Protein AF-A0A2G8K453-F1 (afdb_monomer_lite)

Foldseek 3Di:
DDWDWDDDPFKIKTADAAAFHDKWKFPFWDFQAAQFWKKKKKWKKFWADDDDDDDQWKKKKKFKLWDDDDPPDPCVPPSPDDTFGWIWMATLQQKTWTAGDPVLQDPPIDIDGDHRDRMKIKMWMGNHDFAKIKMKIFHWADPPDPDTDPRGGDMDMDTGGCVRRPPRDSIIMIMMTMGHDRIMMMIGPIAIDIDTNDPPPDPPGDDGDIDDPDPDPPDDDDDDD

Sequence (225 aa):
MNNFVFLSTESAGISGGGDRSGYIQSKEEFTAERGVTNVNVHGTVQFVDRYDEASNDARFDVYLRSDEINPDDSDIYAEWYSINGVRLQVGRDGEVFLGGDRDAGGIHILNCKLPSAECYSFEIVDKGENGPIESTVTVVSCSDALEPDENDGRNCSLSLTTDELLNLSDQSFVIVSKVDGSGDVIIENLAVFNSEAEDPGRGHGIMYTISVLLLSILGSIFGTQ

Secondary structure (DSSP, 8-state):
---EEEE-SSEEEEE--SS---EEE-SS-EE--TTTEEEEEEEEEEEE-SSS---TT-EEEEEEEEPP--TT-GGGGSTT----SEEEEEETTSEEEEEE-GGGS---EEEEEPPP-SEEEEEEEE--TTS-EEEEEEE---TT-SS--TTTT-EEEEEE-GGG-TT--SEEEEEEEEESSS-EEEEEEEEEEEEESS-TT---PPPPPP----------S----

Organism: Stichopus japonicus (NCBI:txid307972)

pLDDT: mean 75.24, std 19.88, range [26.84, 98.44]

InterPro domains:
  IPR057489 Menorin, C-terminal domain [PF25161] (84-190)

Radius of gyration: 18.04 Å; chains: 1; bounding box: 53×37×63 Å

Structure (mmCIF, N/CA/C/O backbone):
data_AF-A0A2G8K453-F1
#
_entry.id   AF-A0A2G8K453-F1
#
loop_
_atom_site.group_PDB
_atom_site.id
_atom_site.type_symbol
_atom_site.label_atom_id
_atom_site.label_alt_id
_atom_site.label_comp_id
_atom_site.label_asym_id
_atom_site.label_entity_id
_atom_site.label_seq_id
_atom_site.pdbx_PDB_ins_code
_atom_site.Cartn_x
_atom_site.Cartn_y
_atom_site.Cartn_z
_atom_site.occupancy
_atom_site.B_iso_or_equiv
_atom_site.auth_seq_id
_atom_site.auth_comp_id
_atom_site.auth_asym_id
_atom_site.auth_atom_id
_atom_site.pdbx_PDB_model_num
ATOM 1 N N . MET A 1 1 ? -9.243 1.322 -20.774 1.00 55.47 1 MET A N 1
ATOM 2 C CA . MET A 1 1 ? -8.642 -0.014 -20.557 1.00 55.47 1 MET A CA 1
ATOM 3 C C . MET A 1 1 ? -9.521 -0.753 -19.563 1.00 55.47 1 MET A C 1
ATOM 5 O O . MET A 1 1 ? -10.232 -0.088 -18.825 1.00 55.47 1 MET A O 1
ATOM 9 N N . ASN A 1 2 ? -9.550 -2.084 -19.584 1.00 61.53 2 ASN A N 1
ATOM 10 C CA . ASN A 1 2 ? -10.354 -2.839 -18.620 1.00 61.53 2 ASN A CA 1
ATOM 11 C C . ASN A 1 2 ? -9.538 -3.047 -17.337 1.00 61.53 2 ASN A C 1
ATOM 13 O O . ASN A 1 2 ? -8.372 -3.430 -17.426 1.00 61.53 2 ASN A O 1
ATOM 17 N N . ASN A 1 3 ? -10.156 -2.808 -16.181 1.00 71.12 3 ASN A N 1
ATOM 18 C CA . ASN A 1 3 ? -9.553 -3.016 -14.866 1.00 71.12 3 ASN A CA 1
ATOM 19 C C . ASN A 1 3 ? -9.907 -4.416 -14.357 1.00 71.12 3 ASN A C 1
ATOM 21 O O . ASN A 1 3 ? -11.067 -4.826 -14.432 1.00 71.12 3 ASN A O 1
ATOM 25 N N . PHE A 1 4 ? -8.924 -5.144 -13.836 1.00 75.56 4 PHE A N 1
ATOM 26 C CA . PHE A 1 4 ? -9.104 -6.510 -13.355 1.00 75.56 4 PHE A CA 1
ATOM 27 C C . PHE A 1 4 ? -8.342 -6.739 -12.056 1.00 75.56 4 PHE A C 1
ATOM 29 O O . PHE A 1 4 ? -7.217 -6.270 -11.897 1.00 75.56 4 PHE A O 1
ATOM 36 N N . VAL A 1 5 ? -8.945 -7.524 -11.167 1.00 80.88 5 VAL A N 1
ATOM 37 C CA . VAL A 1 5 ? -8.269 -8.121 -10.016 1.00 80.88 5 VAL A CA 1
ATOM 38 C C . VAL A 1 5 ? -8.241 -9.628 -10.233 1.00 80.88 5 VAL A C 1
ATOM 40 O O . VAL A 1 5 ? -9.275 -10.246 -10.493 1.00 80.88 5 VAL A O 1
ATOM 43 N N . PHE A 1 6 ? -7.056 -10.215 -10.147 1.00 81.44 6 PHE A N 1
ATOM 44 C CA . PHE A 1 6 ? -6.824 -11.650 -10.220 1.00 81.44 6 PHE A CA 1
ATOM 45 C C . PHE A 1 6 ? -6.377 -12.123 -8.849 1.00 81.44 6 PHE A C 1
ATOM 47 O O . PHE A 1 6 ? -5.513 -11.501 -8.243 1.00 81.44 6 PHE A O 1
ATOM 54 N N . LEU A 1 7 ? -6.925 -13.232 -8.372 1.00 81.50 7 LEU A N 1
ATOM 55 C CA . LEU A 1 7 ? -6.466 -13.850 -7.136 1.00 81.50 7 LEU A CA 1
ATOM 56 C C . LEU A 1 7 ? -5.879 -15.219 -7.417 1.00 81.50 7 LEU A C 1
ATOM 58 O O . LEU A 1 7 ? -6.445 -16.006 -8.180 1.00 81.50 7 LEU A O 1
ATOM 62 N N . SER A 1 8 ? -4.781 -15.508 -6.741 1.00 76.62 8 SER A N 1
ATOM 63 C CA . SER A 1 8 ? -4.205 -16.833 -6.614 1.00 76.62 8 SER A CA 1
ATOM 64 C C . SER A 1 8 ? -4.221 -17.258 -5.141 1.00 76.62 8 SER A C 1
ATOM 66 O O . SER A 1 8 ? -4.721 -16.547 -4.269 1.00 76.62 8 SER A O 1
ATOM 68 N N . THR A 1 9 ? -3.705 -18.450 -4.855 1.00 74.06 9 THR A N 1
ATOM 69 C CA . THR A 1 9 ? -3.532 -18.928 -3.477 1.00 74.06 9 THR A CA 1
ATOM 70 C C . THR A 1 9 ? -2.465 -18.159 -2.701 1.00 74.06 9 THR A C 1
ATOM 72 O O . THR A 1 9 ? -2.498 -18.176 -1.476 1.00 74.06 9 THR A O 1
ATOM 75 N N . GLU A 1 10 ? -1.522 -17.521 -3.395 1.00 75.62 10 GLU A N 1
ATOM 76 C CA . GLU A 1 10 ? -0.306 -16.943 -2.799 1.00 75.62 10 GLU A CA 1
ATOM 77 C C . GLU A 1 10 ? -0.133 -15.452 -3.133 1.00 75.62 10 GLU A C 1
ATOM 79 O O . GLU A 1 10 ? 0.676 -14.758 -2.518 1.00 75.62 10 GLU A O 1
ATOM 84 N N . SER A 1 11 ? -0.913 -14.940 -4.086 1.00 85.06 11 SER A N 1
ATOM 85 C CA . SER A 1 11 ? -0.779 -13.585 -4.607 1.00 85.06 11 SER A CA 1
ATOM 86 C C . SER A 1 11 ? -2.090 -13.028 -5.153 1.00 85.06 11 SER A C 1
ATOM 88 O O . SER A 1 11 ? -3.035 -13.759 -5.459 1.00 85.06 11 SER A O 1
ATOM 90 N N . ALA A 1 12 ? -2.135 -11.713 -5.319 1.00 87.56 12 ALA A N 1
ATOM 91 C CA . ALA A 1 12 ? -3.188 -11.019 -6.033 1.00 87.56 12 ALA A CA 1
ATOM 92 C C . ALA A 1 12 ? -2.582 -10.092 -7.089 1.00 87.56 12 ALA A C 1
ATOM 94 O O . ALA A 1 12 ? -1.649 -9.356 -6.804 1.00 87.56 12 ALA A O 1
ATOM 95 N N . GLY A 1 13 ? -3.106 -10.119 -8.309 1.00 88.56 13 GLY A N 1
ATOM 96 C CA . GLY A 1 13 ? -2.730 -9.198 -9.376 1.00 88.56 13 GLY A CA 1
ATOM 97 C C . GLY A 1 13 ? -3.787 -8.115 -9.542 1.00 88.56 13 GLY A C 1
ATOM 98 O O . GLY A 1 13 ? -4.966 -8.433 -9.682 1.00 88.56 13 GLY A O 1
ATOM 99 N N . ILE A 1 14 ? -3.384 -6.852 -9.581 1.00 87.81 14 ILE A N 1
ATOM 100 C CA . ILE A 1 14 ? -4.248 -5.717 -9.893 1.00 87.81 14 ILE A CA 1
ATOM 101 C C . ILE A 1 14 ? -3.761 -5.102 -11.203 1.00 87.81 14 ILE A C 1
ATOM 103 O O . ILE A 1 14 ? -2.621 -4.662 -11.325 1.00 87.81 14 ILE A O 1
ATOM 107 N N . SER A 1 15 ? -4.646 -5.086 -12.194 1.00 81.75 15 SER A N 1
ATOM 108 C CA . SER A 1 15 ? -4.380 -4.589 -13.540 1.00 81.75 15 SER A CA 1
ATOM 109 C C . SER A 1 15 ? -5.379 -3.503 -13.914 1.00 81.75 15 SER A C 1
ATOM 111 O O . SER A 1 15 ? -6.556 -3.564 -13.547 1.00 81.75 15 SER A O 1
ATOM 113 N N . GLY A 1 16 ? -4.914 -2.516 -14.668 1.00 71.31 16 GLY A N 1
ATOM 114 C CA . GLY A 1 16 ? -5.699 -1.360 -15.077 1.00 71.31 16 GLY A CA 1
ATOM 115 C C . GLY A 1 16 ? -4.791 -0.219 -15.510 1.00 71.31 16 GLY A C 1
ATOM 116 O O . GLY A 1 16 ? -3.592 -0.250 -15.250 1.00 71.31 16 GLY A O 1
ATOM 117 N N . GLY A 1 17 ? -5.346 0.784 -16.182 1.00 60.34 17 GLY A N 1
ATOM 118 C CA . GLY A 1 17 ? -4.608 1.983 -16.585 1.00 60.34 17 GLY A CA 1
ATOM 119 C C . GLY A 1 17 ? -5.471 3.225 -16.397 1.00 60.34 17 GLY A C 1
ATOM 120 O O . GLY A 1 17 ? -6.640 3.199 -16.785 1.00 60.34 17 GLY A O 1
ATOM 121 N N . GLY A 1 18 ? -4.898 4.284 -15.817 1.00 63.31 18 GLY A N 1
ATOM 122 C CA . GLY A 1 18 ? -5.591 5.538 -15.487 1.00 63.31 18 GLY A CA 1
ATOM 123 C C . GLY A 1 18 ? -5.870 5.726 -13.990 1.00 63.31 18 GLY A C 1
ATOM 124 O O . GLY A 1 18 ? -5.308 5.011 -13.160 1.00 63.31 18 GLY A O 1
ATOM 125 N N . ASP A 1 19 ? -6.758 6.680 -13.683 1.00 57.38 19 ASP A N 1
ATOM 126 C CA . ASP A 1 19 ? -6.969 7.283 -12.353 1.00 57.38 19 ASP A CA 1
ATOM 127 C C . ASP A 1 19 ? -7.353 6.295 -11.233 1.00 57.38 19 ASP A C 1
ATOM 129 O O . ASP A 1 19 ? -7.203 6.624 -10.059 1.00 57.38 19 ASP A O 1
ATOM 133 N N . ARG A 1 20 ? -7.806 5.069 -11.556 1.00 59.66 20 ARG A N 1
ATOM 134 C CA . ARG A 1 20 ? -7.994 3.973 -10.584 1.00 59.66 20 ARG A CA 1
ATOM 135 C C . ARG A 1 20 ? -8.032 2.597 -11.239 1.00 59.66 20 ARG A C 1
ATOM 137 O O . ARG A 1 20 ? -8.737 2.379 -12.225 1.00 59.66 20 ARG A O 1
ATOM 144 N N . SER A 1 21 ? -7.303 1.651 -10.651 1.00 64.69 21 SER A N 1
ATOM 145 C CA . SER A 1 21 ? -7.421 0.218 -10.953 1.00 64.69 21 SER A CA 1
ATOM 146 C C . SER A 1 21 ? -8.270 -0.481 -9.883 1.00 64.69 21 SER A C 1
ATOM 148 O O . SER A 1 21 ? -8.788 0.170 -8.979 1.00 64.69 21 SER A O 1
ATOM 150 N N . GLY A 1 22 ? -8.508 -1.789 -10.021 1.00 75.31 22 GLY A N 1
ATOM 151 C CA . GLY A 1 22 ? -9.297 -2.537 -9.034 1.00 75.31 22 GLY A CA 1
ATOM 152 C C . GLY A 1 22 ? -8.710 -2.464 -7.616 1.00 75.31 22 GLY A C 1
ATOM 153 O O . GLY A 1 22 ? -7.538 -2.146 -7.441 1.00 75.31 22 GLY A O 1
ATOM 154 N N . TYR A 1 23 ? -9.522 -2.781 -6.611 1.00 84.44 23 TYR A N 1
ATOM 155 C CA . TYR A 1 23 ? -9.116 -2.786 -5.205 1.00 84.44 23 TYR A CA 1
ATOM 156 C C . TYR A 1 23 ? -9.382 -4.148 -4.561 1.00 84.44 23 TYR A C 1
ATOM 158 O O . TYR A 1 23 ? -10.184 -4.946 -5.053 1.00 84.44 23 TYR A O 1
ATOM 166 N N . ILE A 1 24 ? -8.711 -4.400 -3.441 1.00 87.31 24 ILE A N 1
ATOM 167 C CA . ILE A 1 24 ? -8.980 -5.525 -2.549 1.00 87.31 24 ILE A CA 1
ATOM 168 C C . ILE A 1 24 ? -9.229 -4.938 -1.167 1.00 87.31 24 ILE A C 1
ATOM 170 O O . ILE A 1 24 ? -8.397 -4.196 -0.655 1.00 87.31 24 ILE A O 1
ATOM 174 N N . GLN A 1 25 ? -10.369 -5.277 -0.576 1.00 88.31 25 GLN A N 1
ATOM 175 C CA . GLN A 1 25 ? -10.752 -4.849 0.764 1.00 88.31 25 GLN A CA 1
ATOM 176 C C . GLN A 1 25 ? -10.750 -6.049 1.712 1.00 88.31 25 GLN A C 1
ATOM 178 O O . GLN A 1 25 ? -11.093 -7.170 1.317 1.00 88.31 25 GLN A O 1
ATOM 183 N N . SER A 1 26 ? -10.399 -5.818 2.974 1.00 85.19 26 SER A N 1
ATOM 184 C CA . SER A 1 26 ? -10.619 -6.798 4.026 1.00 85.19 26 SER A CA 1
ATOM 185 C C . SER A 1 26 ? -12.098 -7.157 4.160 1.00 85.19 26 SER A C 1
ATOM 187 O O . SER A 1 26 ? -12.996 -6.335 4.002 1.00 85.19 26 SER A O 1
ATOM 189 N N . LYS A 1 27 ? -12.372 -8.425 4.467 1.00 79.75 27 LYS A N 1
ATOM 190 C CA . LYS A 1 27 ? -13.744 -8.876 4.727 1.00 79.75 27 LYS A CA 1
ATOM 191 C C . LYS A 1 27 ? -14.269 -8.396 6.080 1.00 79.75 27 LYS A C 1
ATOM 193 O O . LYS A 1 27 ? -15.473 -8.254 6.254 1.00 79.75 27 LYS A O 1
ATOM 198 N N . GLU A 1 28 ? -13.365 -8.238 7.036 1.00 79.06 28 GLU A N 1
ATOM 199 C CA . GLU A 1 28 ? -13.679 -7.861 8.405 1.00 79.06 28 GLU A CA 1
ATOM 200 C C . GLU A 1 28 ? -13.135 -6.463 8.684 1.00 79.06 28 GLU A C 1
ATOM 202 O O . GLU A 1 28 ? -12.132 -6.037 8.096 1.00 79.06 28 GLU A O 1
ATOM 207 N N . GLU A 1 29 ? -13.833 -5.771 9.577 1.00 81.19 29 GLU A N 1
ATOM 208 C CA . GLU A 1 29 ? -13.384 -4.521 10.167 1.00 81.19 29 GLU A CA 1
ATOM 209 C C . GLU A 1 29 ? -12.285 -4.805 11.190 1.00 81.19 29 GLU A C 1
ATOM 211 O O . GLU A 1 29 ? -12.363 -5.749 11.981 1.00 81.19 29 GLU A O 1
ATOM 216 N N . PHE A 1 30 ? -11.283 -3.940 11.206 1.00 79.12 30 PHE A N 1
ATOM 217 C CA . PHE A 1 30 ? -10.237 -3.920 12.208 1.00 79.12 30 PHE A CA 1
ATOM 218 C C . PHE A 1 30 ? -10.445 -2.733 13.135 1.00 79.12 30 PHE A C 1
ATOM 220 O O . PHE A 1 30 ? -10.721 -1.616 12.692 1.00 79.12 30 PHE A O 1
ATOM 227 N N . THR A 1 31 ? -10.288 -2.985 14.431 1.00 73.12 31 THR A N 1
ATOM 228 C CA . THR A 1 31 ? -10.333 -1.951 15.463 1.00 73.12 31 THR A CA 1
ATOM 229 C C . THR A 1 31 ? -8.969 -1.842 16.114 1.00 73.12 31 THR A C 1
ATOM 231 O O . THR A 1 31 ? -8.479 -2.800 16.715 1.00 73.12 31 THR A O 1
ATOM 234 N N . ALA A 1 32 ? -8.358 -0.669 15.984 1.00 65.62 32 ALA A N 1
ATOM 235 C CA . ALA A 1 32 ? -7.078 -0.372 16.601 1.00 65.62 32 ALA A CA 1
ATOM 236 C C . ALA A 1 32 ? -7.328 0.197 18.013 1.00 65.62 32 ALA A C 1
ATOM 238 O O . ALA A 1 32 ? -7.469 1.406 18.212 1.00 65.62 32 ALA A O 1
ATOM 239 N N . GLU A 1 33 ? -7.447 -0.688 19.008 1.00 66.69 33 GLU A N 1
ATOM 240 C CA . GLU A 1 33 ? -7.721 -0.287 20.391 1.00 66.69 33 GLU A CA 1
ATOM 241 C C . GLU A 1 33 ? -6.455 0.212 21.092 1.00 66.69 33 GLU A C 1
ATOM 243 O O . GLU A 1 33 ? -5.386 -0.403 21.038 1.00 66.69 33 GLU A O 1
ATOM 248 N N . ARG A 1 34 ? -6.592 1.323 21.821 1.00 62.34 34 ARG A N 1
ATOM 249 C CA . ARG A 1 34 ? -5.497 2.000 22.521 1.00 62.34 34 ARG A CA 1
ATOM 250 C C . ARG A 1 34 ? -4.644 1.041 23.365 1.00 62.34 34 ARG A C 1
ATOM 252 O O . ARG A 1 34 ? -5.023 0.676 24.475 1.00 62.34 34 ARG A O 1
ATOM 259 N N . GLY A 1 35 ? -3.435 0.741 22.884 1.00 53.88 35 GLY A N 1
ATOM 260 C CA . GLY A 1 35 ? -2.405 0.017 23.637 1.00 53.88 35 GLY A CA 1
ATOM 261 C C . GLY A 1 35 ? -2.722 -1.451 23.941 1.00 53.88 35 GLY A C 1
ATOM 262 O O . GLY A 1 35 ? -2.038 -2.036 24.777 1.00 53.88 35 GLY A O 1
ATOM 263 N N . VAL A 1 36 ? -3.743 -2.026 23.297 1.00 60.56 36 VAL A N 1
ATOM 264 C CA . VAL A 1 36 ? -4.134 -3.435 23.464 1.00 60.56 36 VAL A CA 1
ATOM 265 C C . VAL A 1 36 ? -3.912 -4.198 22.165 1.00 60.56 36 VAL A C 1
ATOM 267 O O . VAL A 1 36 ? -3.314 -5.272 22.194 1.00 60.56 36 VAL A O 1
ATOM 270 N N . THR A 1 37 ? -4.307 -3.616 21.033 1.00 68.69 37 THR A N 1
ATOM 271 C CA . THR A 1 37 ? -4.253 -4.267 19.723 1.00 68.69 37 THR A CA 1
ATOM 272 C C . THR A 1 37 ? -3.739 -3.305 18.664 1.00 68.69 37 THR A C 1
ATOM 274 O O . THR A 1 37 ? -4.316 -2.243 18.442 1.00 68.69 37 THR A O 1
ATOM 277 N N . ASN A 1 38 ? -2.667 -3.708 17.985 1.00 80.31 38 ASN A N 1
ATOM 278 C CA . ASN A 1 38 ? -2.150 -3.010 16.816 1.00 80.31 38 ASN A CA 1
ATOM 279 C C . ASN A 1 38 ? -2.659 -3.699 15.556 1.00 80.31 38 ASN A C 1
ATOM 281 O O . ASN A 1 38 ? -2.640 -4.930 15.491 1.00 80.31 38 ASN A O 1
ATOM 285 N N . VAL A 1 39 ? -3.025 -2.929 14.536 1.00 86.56 39 VAL A N 1
ATOM 286 C CA . VAL A 1 39 ? -3.290 -3.479 13.201 1.00 86.56 39 VAL A CA 1
ATOM 287 C C . VAL A 1 39 ? -1.981 -3.457 12.428 1.00 86.56 39 VAL A C 1
ATOM 289 O O . VAL A 1 39 ? -1.412 -2.391 12.207 1.00 86.56 39 VAL A O 1
ATOM 292 N N . ASN A 1 40 ? -1.494 -4.625 12.023 1.00 89.06 40 ASN A N 1
ATOM 293 C CA . ASN A 1 40 ? -0.289 -4.745 11.207 1.00 89.06 40 ASN A CA 1
ATOM 294 C C . ASN A 1 40 ? -0.695 -5.233 9.831 1.00 89.06 40 ASN A C 1
ATOM 296 O O . ASN A 1 40 ? -1.397 -6.240 9.719 1.00 89.06 40 ASN A O 1
ATOM 300 N N . VAL A 1 41 ? -0.233 -4.535 8.803 1.00 91.50 41 VAL A N 1
ATOM 301 C CA . VAL A 1 41 ? -0.416 -4.919 7.410 1.00 91.50 41 VAL A CA 1
ATOM 302 C C . VAL A 1 41 ? 0.948 -5.017 6.773 1.00 91.50 41 VAL A C 1
ATOM 304 O O . VAL A 1 41 ? 1.728 -4.071 6.823 1.00 91.50 41 VAL A O 1
ATOM 307 N N . HIS A 1 42 ? 1.237 -6.151 6.160 1.00 93.44 42 HIS A N 1
ATOM 308 C CA . HIS A 1 42 ? 2.491 -6.345 5.455 1.00 93.44 42 HIS A CA 1
ATOM 309 C C . HIS A 1 42 ? 2.290 -7.133 4.173 1.00 93.44 42 HIS A C 1
ATOM 311 O O . HIS A 1 42 ? 1.285 -7.822 4.002 1.00 93.44 42 HIS A O 1
ATOM 317 N N . GLY A 1 43 ? 3.250 -7.019 3.271 1.00 93.56 43 GLY A N 1
ATOM 318 C CA . GLY A 1 43 ? 3.248 -7.742 2.014 1.00 93.56 43 GLY A CA 1
ATOM 319 C C . GLY A 1 43 ? 4.439 -7.352 1.162 1.00 93.56 43 GLY A C 1
ATOM 320 O O . GLY A 1 43 ? 5.290 -6.555 1.556 1.00 93.56 43 GLY A O 1
ATOM 321 N N . THR A 1 44 ? 4.507 -7.932 -0.026 1.00 95.94 44 THR A N 1
ATOM 322 C CA . THR A 1 44 ? 5.454 -7.533 -1.065 1.00 95.94 44 THR A CA 1
ATOM 323 C C . THR A 1 44 ? 4.670 -7.091 -2.283 1.00 95.94 44 THR A C 1
ATOM 325 O O . THR A 1 44 ? 3.720 -7.754 -2.689 1.00 95.94 44 THR A O 1
ATOM 328 N N . VAL A 1 45 ? 5.041 -5.944 -2.833 1.00 95.94 45 VAL A N 1
ATOM 329 C CA . VAL A 1 45 ? 4.489 -5.419 -4.072 1.00 95.94 45 VAL A CA 1
ATOM 330 C C . VAL A 1 45 ? 5.531 -5.558 -5.174 1.00 95.94 45 VAL A C 1
ATOM 332 O O . VAL A 1 45 ? 6.679 -5.162 -4.986 1.00 95.94 45 VAL A O 1
ATOM 335 N N . GLN A 1 46 ? 5.120 -6.110 -6.310 1.00 94.25 46 GLN A N 1
ATOM 336 C CA . GLN A 1 46 ? 5.893 -6.211 -7.541 1.00 94.25 46 GLN A CA 1
ATOM 337 C C . GLN A 1 46 ? 5.208 -5.392 -8.637 1.00 94.25 46 GLN A C 1
ATOM 339 O O . GLN A 1 46 ? 4.027 -5.592 -8.929 1.00 94.25 46 GLN A O 1
ATOM 344 N N . PHE A 1 47 ? 5.952 -4.491 -9.267 1.00 92.06 47 PHE A N 1
ATOM 345 C CA . PHE A 1 47 ? 5.513 -3.729 -10.430 1.00 92.06 47 PHE A CA 1
ATOM 346 C C . PHE A 1 47 ? 5.897 -4.476 -11.705 1.00 92.06 47 PHE A C 1
ATOM 348 O O . PHE A 1 47 ? 7.077 -4.681 -11.979 1.00 92.06 47 PHE A O 1
ATOM 355 N N . VAL A 1 48 ? 4.896 -4.867 -12.491 1.00 88.19 48 VAL A N 1
ATOM 356 C CA . VAL A 1 48 ? 5.070 -5.681 -13.697 1.00 88.19 48 VAL A CA 1
ATOM 357 C C . VAL A 1 48 ? 4.763 -4.858 -14.937 1.00 88.19 48 VAL A C 1
ATOM 359 O O . VAL A 1 48 ? 3.687 -4.270 -15.074 1.00 88.19 48 VAL A O 1
ATOM 362 N N . ASP A 1 49 ? 5.686 -4.879 -15.892 1.00 78.81 49 ASP A N 1
ATOM 363 C CA . ASP A 1 49 ? 5.461 -4.260 -17.189 1.00 78.81 49 ASP A CA 1
ATOM 364 C C . ASP A 1 49 ? 4.568 -5.105 -18.083 1.00 78.81 49 ASP A C 1
ATOM 366 O O . ASP A 1 49 ? 4.864 -6.253 -18.41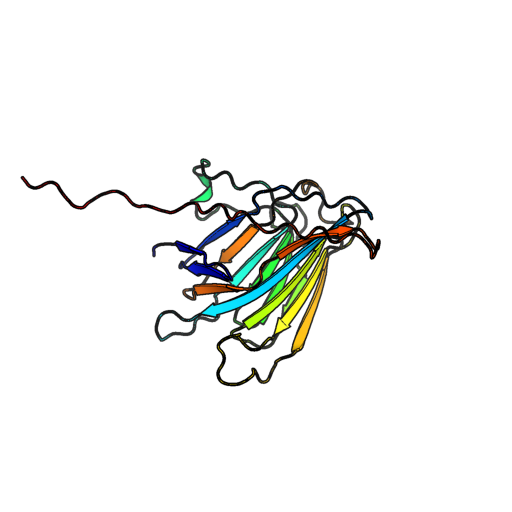9 1.00 78.81 49 ASP A O 1
ATOM 370 N N . ARG A 1 50 ? 3.487 -4.484 -18.557 1.00 60.22 50 ARG A N 1
ATOM 371 C CA . ARG A 1 50 ? 2.755 -4.959 -19.723 1.00 60.22 50 ARG A CA 1
ATOM 372 C C . ARG A 1 50 ? 3.180 -4.131 -20.927 1.00 60.22 50 ARG A C 1
ATOM 374 O O . ARG A 1 50 ? 2.738 -3.000 -21.073 1.00 60.22 50 ARG A O 1
ATOM 381 N N . TYR A 1 51 ? 3.939 -4.765 -21.819 1.00 52.94 51 TYR A N 1
ATOM 382 C CA . TYR A 1 51 ? 4.332 -4.266 -23.143 1.00 52.94 51 TYR A CA 1
ATOM 383 C C . TYR A 1 51 ? 5.389 -3.152 -23.126 1.00 52.94 51 TYR A C 1
ATOM 385 O O . TYR A 1 51 ? 5.030 -1.996 -22.979 1.00 52.94 51 TYR A O 1
ATOM 393 N N . ASP A 1 52 ? 6.654 -3.539 -23.348 1.00 50.09 52 ASP A N 1
ATOM 394 C CA . ASP A 1 52 ? 7.851 -2.808 -23.835 1.00 50.09 52 ASP A CA 1
ATOM 395 C C . ASP A 1 52 ? 8.178 -1.369 -23.360 1.00 50.09 52 ASP A C 1
ATOM 397 O O . ASP A 1 52 ? 9.289 -0.901 -23.610 1.00 50.09 52 ASP A O 1
ATOM 401 N N . GLU A 1 53 ? 7.309 -0.669 -22.636 1.00 53.22 53 GLU A N 1
ATOM 402 C CA . GLU A 1 53 ? 7.566 0.644 -22.051 1.00 53.22 53 GLU A CA 1
ATOM 403 C C . GLU A 1 53 ? 7.353 0.572 -20.541 1.00 53.22 53 GLU A C 1
ATOM 405 O O . GLU A 1 53 ? 6.233 0.650 -20.034 1.00 53.22 53 GLU A O 1
ATOM 410 N N . ALA A 1 54 ? 8.468 0.420 -19.824 1.00 61.12 54 ALA A N 1
ATOM 411 C CA . ALA A 1 54 ? 8.505 0.528 -18.379 1.00 61.12 54 ALA A CA 1
ATOM 412 C C . ALA A 1 54 ? 8.032 1.918 -17.953 1.00 61.12 54 ALA A C 1
ATOM 414 O O . ALA A 1 54 ? 8.745 2.910 -18.129 1.00 61.12 54 ALA A O 1
ATOM 415 N N . SER A 1 55 ? 6.819 1.994 -17.409 1.00 70.38 55 SER A N 1
ATOM 416 C CA . SER A 1 55 ? 6.298 3.243 -16.875 1.00 70.38 55 SER A CA 1
ATOM 417 C C . SER A 1 55 ? 6.614 3.349 -15.386 1.00 70.38 55 SER A C 1
ATOM 419 O O . SER A 1 55 ? 6.322 2.444 -14.600 1.00 70.38 55 SER A O 1
ATOM 421 N N . ASN A 1 56 ? 7.239 4.463 -15.006 1.00 79.12 56 ASN A N 1
ATOM 422 C CA . ASN A 1 56 ? 7.663 4.762 -13.633 1.00 79.12 56 ASN A CA 1
ATOM 423 C C . ASN A 1 56 ? 6.576 5.464 -12.805 1.00 79.12 56 ASN A C 1
ATOM 425 O O . ASN A 1 56 ? 6.816 5.857 -11.664 1.00 79.12 56 ASN A O 1
ATOM 429 N N . ASP A 1 57 ? 5.396 5.649 -13.384 1.00 84.75 57 ASP A N 1
ATOM 430 C CA . ASP A 1 57 ? 4.244 6.307 -12.774 1.00 84.75 57 ASP A CA 1
ATOM 431 C C . ASP A 1 57 ? 3.306 5.333 -12.052 1.00 84.75 57 ASP A C 1
ATOM 433 O O . ASP A 1 57 ? 2.440 5.788 -11.319 1.00 84.75 57 ASP A O 1
ATOM 437 N N . ALA A 1 58 ? 3.486 4.015 -12.195 1.00 87.25 58 ALA A N 1
ATOM 438 C CA . ALA A 1 58 ? 2.695 3.044 -11.449 1.00 87.25 58 ALA A CA 1
ATOM 439 C C . ALA A 1 58 ? 2.908 3.219 -9.935 1.00 87.25 58 ALA A C 1
ATOM 441 O O . ALA A 1 58 ? 4.046 3.340 -9.451 1.00 87.25 58 ALA A O 1
ATOM 442 N N . ARG A 1 59 ? 1.796 3.235 -9.199 1.00 90.31 59 ARG A N 1
ATOM 443 C CA . ARG A 1 59 ? 1.732 3.404 -7.748 1.00 90.31 59 ARG A CA 1
ATOM 444 C C . ARG A 1 59 ? 0.868 2.301 -7.125 1.00 90.31 59 ARG A C 1
ATOM 446 O O . ARG A 1 59 ? -0.103 1.820 -7.712 1.00 90.31 59 ARG A O 1
ATOM 453 N N . PHE A 1 60 ? 1.239 1.898 -5.920 1.00 93.00 60 PHE A N 1
ATOM 454 C CA . PHE A 1 60 ? 0.521 0.944 -5.088 1.00 93.00 60 PHE A CA 1
ATOM 455 C C . PHE A 1 60 ? 0.149 1.612 -3.770 1.00 93.00 60 PHE A C 1
ATOM 457 O O . PHE A 1 60 ? 1.024 2.150 -3.093 1.00 93.00 60 PHE A O 1
ATOM 464 N N . ASP A 1 61 ? -1.128 1.546 -3.411 1.00 92.69 61 ASP A N 1
ATOM 465 C CA . ASP A 1 61 ? -1.669 2.187 -2.220 1.00 92.69 61 ASP A CA 1
ATOM 466 C C . ASP A 1 61 ? -2.191 1.135 -1.232 1.00 92.69 61 ASP A C 1
ATOM 468 O O . ASP A 1 61 ? -2.914 0.210 -1.607 1.00 92.69 61 ASP A O 1
ATOM 472 N N . VAL A 1 62 ? -1.866 1.323 0.046 1.00 93.19 62 VAL A N 1
ATOM 473 C CA . VAL A 1 62 ? -2.452 0.629 1.198 1.00 93.19 62 VAL A CA 1
ATOM 474 C C . VAL A 1 62 ? -3.156 1.668 2.060 1.00 93.19 62 VAL A C 1
ATOM 476 O O . VAL A 1 62 ? -2.541 2.645 2.487 1.00 93.19 62 VAL A O 1
ATOM 479 N N . TYR A 1 63 ? -4.433 1.447 2.337 1.00 90.31 63 TYR A N 1
ATOM 480 C CA . TYR A 1 63 ? -5.266 2.300 3.170 1.00 90.31 63 TYR A CA 1
ATOM 481 C C . TYR A 1 63 ? -5.571 1.614 4.501 1.00 90.31 63 TYR A C 1
ATOM 483 O O . TYR A 1 63 ? -5.980 0.451 4.539 1.00 90.31 63 TYR A O 1
ATOM 491 N N . LEU A 1 64 ? -5.389 2.367 5.582 1.00 88.31 64 LEU A N 1
ATOM 492 C CA . LEU A 1 64 ? -5.805 2.057 6.948 1.00 88.31 64 LEU A CA 1
ATOM 493 C C . LEU A 1 64 ? -6.819 3.089 7.423 1.00 88.31 64 LEU A C 1
ATOM 495 O O . LEU A 1 64 ? -6.892 4.186 6.865 1.00 88.31 64 LEU A O 1
ATOM 499 N N . ARG A 1 65 ? -7.556 2.777 8.496 1.00 85.31 65 ARG A N 1
ATOM 500 C CA . ARG A 1 65 ? -8.575 3.688 9.044 1.00 85.31 65 ARG A CA 1
ATOM 501 C C . ARG A 1 65 ? -9.569 4.154 7.976 1.00 85.31 65 ARG A C 1
ATOM 503 O O . ARG A 1 65 ? -9.939 5.324 7.933 1.00 85.31 65 ARG A O 1
ATOM 510 N N . SER A 1 66 ? -9.911 3.235 7.073 1.00 84.94 66 SER A N 1
ATOM 511 C CA . SER A 1 66 ? -10.747 3.493 5.913 1.00 84.94 66 SER A CA 1
ATOM 512 C C . SER A 1 66 ? -12.185 3.044 6.130 1.00 84.94 66 SER A C 1
ATOM 514 O O . SER A 1 66 ? -12.433 2.037 6.802 1.00 84.94 66 SER A O 1
ATOM 516 N N . ASP A 1 67 ? -13.107 3.793 5.534 1.00 83.88 67 ASP A N 1
ATOM 517 C CA . ASP A 1 67 ? -14.519 3.435 5.446 1.00 83.88 67 ASP A CA 1
ATOM 518 C C . ASP A 1 67 ? -14.717 2.211 4.532 1.00 83.88 67 ASP A C 1
ATOM 520 O O . ASP A 1 67 ? -13.877 1.891 3.687 1.00 83.88 67 ASP A O 1
ATOM 524 N N . GLU A 1 68 ? -15.851 1.524 4.679 1.00 84.00 68 GLU A N 1
ATOM 525 C CA . GLU A 1 68 ? -16.227 0.448 3.759 1.00 84.00 68 GLU A CA 1
ATOM 526 C C . GLU A 1 68 ? -16.431 1.001 2.342 1.00 84.00 68 GLU A C 1
ATOM 528 O O . GLU A 1 68 ? -17.217 1.931 2.136 1.00 84.00 68 GLU A O 1
ATOM 533 N N . ILE A 1 69 ? -15.804 0.383 1.338 1.00 82.56 69 ILE A N 1
ATOM 534 C CA . ILE A 1 69 ? -16.193 0.600 -0.054 1.00 82.56 69 ILE A CA 1
ATOM 535 C C . ILE A 1 69 ? -17.431 -0.250 -0.331 1.00 82.56 69 ILE A C 1
ATOM 537 O O . ILE A 1 69 ? -17.353 -1.473 -0.471 1.00 82.56 69 ILE A O 1
ATOM 541 N N . ASN A 1 70 ? -18.582 0.407 -0.454 1.00 81.19 70 ASN A N 1
ATOM 542 C CA . ASN A 1 70 ? -19.818 -0.259 -0.840 1.00 81.19 70 ASN A CA 1
ATOM 543 C C . ASN A 1 70 ? -19.834 -0.513 -2.363 1.00 81.19 70 ASN A C 1
ATOM 545 O O . ASN A 1 70 ? -19.879 0.449 -3.128 1.00 81.19 70 ASN A O 1
ATOM 549 N N . PRO A 1 71 ? -19.856 -1.774 -2.835 1.00 72.69 71 PRO A N 1
ATOM 550 C CA . PRO A 1 71 ? -19.853 -2.080 -4.265 1.00 72.69 71 PRO A CA 1
ATOM 551 C C . PRO A 1 71 ? -21.132 -1.644 -5.002 1.00 72.69 71 PRO A C 1
ATOM 553 O O . PRO A 1 71 ? -21.114 -1.550 -6.227 1.00 72.69 71 PRO A O 1
ATOM 556 N N . ASP A 1 72 ? -22.229 -1.398 -4.281 1.00 77.06 72 ASP A N 1
ATOM 557 C CA . ASP A 1 72 ? -23.490 -0.920 -4.859 1.00 77.06 72 ASP A CA 1
ATOM 558 C C . ASP A 1 72 ? -23.535 0.611 -5.001 1.00 77.06 72 ASP A C 1
ATOM 560 O O . ASP A 1 72 ? -24.464 1.148 -5.614 1.00 77.06 72 ASP A O 1
ATOM 564 N N . ASP A 1 73 ? -22.560 1.327 -4.435 1.00 78.00 73 ASP A N 1
ATOM 565 C CA . ASP A 1 73 ? -22.458 2.772 -4.589 1.00 78.00 73 ASP A CA 1
ATOM 566 C C . ASP A 1 73 ? -21.999 3.103 -6.018 1.00 78.00 73 ASP A C 1
ATOM 568 O O . ASP A 1 73 ? -20.943 2.677 -6.480 1.00 78.00 73 ASP A O 1
ATOM 572 N N . SER A 1 74 ? -22.822 3.857 -6.751 1.00 67.88 74 SER A N 1
ATOM 573 C CA . SER A 1 74 ? -22.528 4.240 -8.133 1.00 67.88 74 SER A CA 1
ATOM 574 C C . SER A 1 74 ? -21.287 5.115 -8.255 1.00 67.88 74 SER A C 1
ATOM 576 O O . SER A 1 74 ? -20.669 5.146 -9.324 1.00 67.88 74 SER A O 1
ATOM 578 N N . ASP A 1 75 ? -20.929 5.817 -7.180 1.00 72.00 75 ASP A N 1
ATOM 579 C CA . ASP A 1 75 ? -19.827 6.763 -7.175 1.00 72.00 75 ASP A CA 1
ATOM 580 C C . ASP A 1 75 ? -18.471 6.054 -7.097 1.00 72.00 75 ASP A C 1
ATOM 582 O O . ASP A 1 75 ? -17.482 6.639 -7.521 1.00 72.00 75 ASP A O 1
ATOM 586 N N . ILE A 1 76 ? -18.392 4.770 -6.713 1.00 67.81 76 ILE A N 1
ATOM 587 C CA . ILE A 1 76 ? -17.113 4.022 -6.664 1.00 67.81 76 ILE A CA 1
ATOM 588 C C . ILE A 1 76 ? -16.426 3.899 -8.028 1.00 67.81 76 ILE A C 1
ATOM 590 O O . ILE A 1 76 ? -15.226 3.634 -8.108 1.00 67.81 76 ILE A O 1
ATOM 594 N N . TYR A 1 77 ? -17.196 4.050 -9.108 1.00 63.53 77 TYR A N 1
ATOM 595 C CA . TYR A 1 77 ? -16.707 4.020 -10.485 1.00 63.53 77 TYR A CA 1
ATOM 596 C C . TYR A 1 77 ? -16.369 5.412 -11.021 1.00 63.53 77 TYR A C 1
ATOM 598 O O . TYR A 1 77 ? -15.948 5.538 -12.173 1.00 63.53 77 TYR A O 1
ATOM 606 N N . ALA A 1 78 ? -16.592 6.458 -10.229 1.00 61.06 78 ALA A N 1
ATOM 607 C CA . ALA A 1 78 ? -16.301 7.816 -10.627 1.00 61.06 78 ALA A CA 1
ATOM 608 C C . ALA A 1 78 ? -14.803 8.116 -10.494 1.00 61.06 78 ALA A C 1
ATOM 610 O O . ALA A 1 78 ? -14.161 7.753 -9.511 1.00 61.06 78 ALA A O 1
ATOM 611 N N . GLU A 1 79 ? -14.260 8.854 -11.464 1.00 61.91 79 GLU A N 1
ATOM 612 C CA . GLU A 1 79 ? -12.849 9.285 -11.488 1.00 61.91 79 GLU A CA 1
ATOM 613 C C . GLU A 1 79 ? -12.447 10.106 -10.247 1.00 61.91 79 GLU A C 1
ATOM 615 O O . GLU A 1 79 ? -11.271 10.203 -9.914 1.00 61.91 79 GLU A O 1
ATOM 620 N N . TRP A 1 80 ? -13.421 10.694 -9.548 1.00 62.03 80 TRP A N 1
ATOM 621 C CA . TRP A 1 80 ? -13.216 11.540 -8.372 1.00 62.03 80 TRP A CA 1
ATOM 622 C C . TRP A 1 80 ? -13.436 10.823 -7.035 1.00 62.03 80 TRP A C 1
ATOM 624 O O . TRP A 1 80 ? -13.274 11.455 -5.992 1.00 62.03 80 TRP A O 1
ATOM 634 N N . TYR A 1 81 ? -13.819 9.542 -7.033 1.00 67.88 81 TYR A N 1
ATOM 635 C CA . TYR A 1 81 ? -14.026 8.803 -5.790 1.00 67.88 81 TYR A CA 1
ATOM 636 C C . TYR A 1 81 ? -12.701 8.677 -5.041 1.00 67.88 81 TYR A C 1
ATOM 638 O O . TYR A 1 81 ? -11.721 8.182 -5.599 1.00 67.88 81 TYR A O 1
ATOM 646 N N . SER A 1 82 ? -12.666 9.126 -3.787 1.00 72.56 82 SER A N 1
ATOM 647 C CA . SER A 1 82 ? -11.493 9.000 -2.925 1.00 72.56 82 SER A CA 1
ATOM 648 C C . SER A 1 82 ? -11.737 7.974 -1.828 1.00 72.56 82 SER A C 1
ATOM 650 O O . SER A 1 82 ? -12.853 7.831 -1.338 1.00 72.56 82 SER A O 1
ATOM 652 N N . ILE A 1 83 ? -10.690 7.225 -1.474 1.00 79.19 83 ILE A N 1
ATOM 653 C CA . ILE A 1 83 ? -10.752 6.301 -0.340 1.00 79.19 83 ILE A CA 1
ATOM 654 C C . ILE A 1 83 ? -10.270 7.098 0.862 1.00 79.19 83 ILE A C 1
ATOM 656 O O . ILE A 1 83 ? -9.089 7.439 0.943 1.00 79.19 83 ILE A O 1
ATOM 660 N N . ASN A 1 84 ? -11.190 7.391 1.776 1.00 80.69 84 ASN A N 1
ATOM 661 C CA . ASN A 1 84 ? -10.857 8.050 3.031 1.00 80.69 84 ASN A CA 1
ATOM 662 C C . ASN A 1 84 ? -9.940 7.155 3.866 1.00 80.69 84 ASN A C 1
ATOM 664 O O . ASN A 1 84 ? -10.082 5.932 3.860 1.00 80.69 84 ASN A O 1
ATOM 668 N N . GLY A 1 85 ? -9.028 7.764 4.617 1.00 84.06 85 GLY A N 1
ATOM 669 C CA . GLY A 1 85 ? -8.173 7.060 5.568 1.00 84.06 85 GLY A CA 1
ATOM 670 C C . GLY A 1 85 ? -6.724 7.522 5.521 1.00 84.06 85 GLY A C 1
ATOM 671 O O . GLY A 1 85 ? -6.388 8.573 4.967 1.00 84.06 85 GLY A O 1
ATOM 672 N N . VAL A 1 86 ? -5.859 6.715 6.128 1.00 88.19 86 VAL A N 1
ATOM 673 C CA . VAL A 1 86 ? -4.405 6.873 6.081 1.00 88.19 86 VAL A CA 1
ATOM 674 C C . VAL A 1 86 ? -3.862 6.029 4.949 1.00 88.19 86 VAL A C 1
ATOM 676 O O . VAL A 1 86 ? -4.043 4.815 4.937 1.00 88.19 86 VAL A O 1
ATOM 679 N N . ARG A 1 87 ? -3.171 6.674 4.016 1.00 90.38 87 ARG A N 1
ATOM 680 C CA . ARG A 1 87 ? -2.595 6.049 2.834 1.00 90.38 87 ARG A CA 1
ATOM 681 C C . ARG A 1 87 ? -1.086 5.909 2.984 1.00 90.38 87 ARG A C 1
ATOM 683 O O . ARG A 1 87 ? -0.386 6.912 3.134 1.00 90.38 87 ARG A O 1
ATOM 690 N N . LEU A 1 88 ? -0.601 4.680 2.852 1.00 94.06 88 LEU A N 1
ATOM 691 C CA . LEU A 1 88 ? 0.761 4.381 2.427 1.00 94.06 88 LEU A CA 1
ATOM 692 C C . LEU A 1 88 ? 0.758 4.201 0.910 1.00 94.06 88 LEU A C 1
ATOM 694 O O . LEU A 1 88 ? 0.066 3.325 0.408 1.00 94.06 88 LEU A O 1
ATOM 698 N N . GLN A 1 89 ? 1.536 5.004 0.196 1.00 94.12 89 GLN A N 1
ATOM 699 C CA . GLN A 1 89 ? 1.761 4.841 -1.237 1.00 94.12 89 GLN A CA 1
ATOM 700 C C . GLN A 1 89 ? 3.206 4.425 -1.483 1.00 94.12 89 GLN A C 1
ATOM 702 O O . GLN A 1 89 ? 4.124 5.015 -0.912 1.00 94.12 89 GLN A O 1
ATOM 707 N N . VAL A 1 90 ? 3.402 3.454 -2.368 1.00 95.62 90 VAL A N 1
ATOM 708 C CA . VAL A 1 90 ? 4.702 3.024 -2.883 1.00 95.62 90 VAL A CA 1
ATOM 709 C C . VAL A 1 90 ? 4.683 3.172 -4.396 1.00 95.62 90 VAL A C 1
ATOM 711 O O . VAL A 1 90 ? 3.815 2.624 -5.070 1.00 95.62 90 VAL A O 1
ATOM 714 N N . GLY A 1 91 ? 5.625 3.928 -4.942 1.00 94.19 91 GLY A N 1
ATOM 715 C CA . GLY A 1 91 ? 5.816 4.067 -6.374 1.00 94.19 91 GLY A CA 1
ATOM 716 C C . GLY A 1 91 ? 6.949 3.220 -6.906 1.00 94.19 91 GLY A C 1
ATOM 717 O O . GLY A 1 91 ? 7.958 3.018 -6.235 1.00 94.19 91 GLY A O 1
ATOM 718 N N . ARG A 1 92 ? 6.806 2.776 -8.156 1.00 92.94 92 ARG A N 1
ATOM 719 C CA . ARG A 1 92 ? 7.857 2.032 -8.861 1.00 92.94 92 ARG A CA 1
ATOM 720 C C . ARG A 1 92 ? 9.172 2.806 -8.976 1.00 92.94 92 ARG A C 1
ATOM 722 O O . ARG A 1 92 ? 10.267 2.248 -9.001 1.00 92.94 92 ARG A O 1
ATOM 729 N N . ASP A 1 93 ? 9.078 4.125 -9.041 1.00 93.12 93 ASP A N 1
ATOM 730 C CA . ASP A 1 93 ? 10.239 5.007 -9.047 1.00 93.12 93 ASP A CA 1
ATOM 731 C C . ASP A 1 93 ? 10.901 5.153 -7.663 1.00 93.12 93 ASP A C 1
ATOM 733 O O . ASP A 1 93 ? 11.862 5.912 -7.532 1.00 93.12 93 ASP A O 1
ATOM 737 N N . GLY A 1 94 ? 10.382 4.477 -6.636 1.00 94.50 94 GLY A N 1
ATOM 738 C CA . GLY A 1 94 ? 10.856 4.508 -5.260 1.00 94.50 94 GLY A CA 1
ATOM 739 C C . GLY A 1 94 ? 10.301 5.651 -4.414 1.00 94.50 94 GLY A C 1
ATOM 740 O O . GLY A 1 94 ? 10.787 5.852 -3.301 1.00 94.50 94 GLY A O 1
ATOM 741 N N . GLU A 1 95 ? 9.337 6.444 -4.895 1.00 95.38 95 GLU A N 1
ATOM 742 C CA . GLU A 1 95 ? 8.637 7.372 -3.996 1.00 95.38 95 GLU A CA 1
ATOM 743 C C . GLU A 1 95 ? 7.792 6.603 -2.985 1.00 95.38 95 GLU A C 1
ATOM 745 O O . GLU A 1 95 ? 7.028 5.713 -3.351 1.00 95.38 95 GLU A O 1
ATOM 750 N N . VAL A 1 96 ? 7.914 6.960 -1.710 1.00 96.06 96 VAL A N 1
ATOM 751 C CA . VAL A 1 96 ? 7.082 6.402 -0.645 1.00 96.06 96 VAL A CA 1
ATOM 752 C C . VAL A 1 96 ? 6.438 7.550 0.110 1.00 96.06 96 VAL A C 1
ATOM 754 O O . VAL A 1 96 ? 7.126 8.491 0.515 1.00 96.06 96 VAL A O 1
ATOM 757 N N . PHE A 1 97 ? 5.127 7.461 0.315 1.00 93.06 97 PHE A N 1
ATOM 758 C CA . PHE A 1 97 ? 4.337 8.466 1.018 1.00 93.06 97 PHE A CA 1
ATOM 759 C C . PHE A 1 97 ? 3.528 7.826 2.137 1.00 93.06 97 PHE A C 1
ATOM 761 O O . PHE A 1 97 ? 2.953 6.763 1.939 1.00 93.06 97 PHE A O 1
ATOM 768 N N . LEU A 1 98 ? 3.425 8.505 3.276 1.00 92.12 98 LEU A N 1
ATOM 769 C CA . LEU A 1 98 ? 2.500 8.166 4.353 1.00 92.12 98 LEU A CA 1
ATOM 770 C C . LEU A 1 98 ? 1.751 9.432 4.776 1.00 92.12 98 LEU A C 1
ATOM 772 O O . LEU A 1 98 ? 2.380 10.434 5.122 1.00 92.12 98 LEU A O 1
ATOM 776 N N . GLY A 1 99 ? 0.421 9.402 4.755 1.00 87.38 99 GLY A N 1
ATOM 777 C CA . GLY A 1 99 ? -0.391 10.551 5.160 1.00 87.38 99 GLY A CA 1
ATOM 778 C C . GLY A 1 99 ? -1.892 10.287 5.129 1.00 87.38 99 GLY A C 1
ATOM 779 O O . GLY A 1 99 ? -2.343 9.301 4.552 1.00 87.38 99 GLY A O 1
ATOM 780 N N . GLY A 1 100 ? -2.663 11.181 5.748 1.00 79.25 100 GLY A N 1
ATOM 781 C CA . GLY A 1 100 ? -4.122 11.203 5.616 1.00 79.25 100 GLY A CA 1
ATOM 782 C C . GLY A 1 100 ? -4.560 11.738 4.251 1.00 79.25 100 GLY A C 1
ATOM 783 O O . GLY A 1 100 ? -3.865 12.564 3.648 1.00 79.25 100 GLY A O 1
ATOM 784 N N . ASP A 1 101 ? -5.704 11.271 3.755 1.00 66.31 101 ASP A N 1
ATOM 785 C CA . ASP A 1 101 ? -6.291 11.815 2.530 1.00 66.31 101 ASP A CA 1
ATOM 786 C C . ASP A 1 101 ? -6.775 13.273 2.710 1.00 66.31 101 ASP A C 1
ATOM 788 O O . ASP A 1 101 ? -7.022 13.738 3.826 1.00 66.31 101 ASP A O 1
ATOM 792 N N . ARG A 1 102 ? -6.897 14.017 1.602 1.00 53.88 102 ARG A N 1
ATOM 793 C CA . ARG A 1 102 ? -7.233 15.455 1.558 1.00 53.88 102 ARG A CA 1
ATOM 794 C C . ARG A 1 102 ? -8.495 15.822 2.340 1.00 53.88 102 ARG A C 1
ATOM 796 O O . ARG A 1 102 ? -8.546 16.924 2.888 1.00 53.88 102 ARG A O 1
ATOM 803 N N . ASP A 1 103 ? -9.465 14.918 2.410 1.00 49.34 103 ASP A N 1
ATOM 804 C CA . ASP A 1 103 ? -10.751 15.153 3.070 1.00 49.34 103 ASP A CA 1
ATOM 805 C C . ASP A 1 103 ? -10.717 14.872 4.586 1.00 49.34 103 ASP A C 1
ATOM 807 O O . ASP A 1 103 ? -11.612 15.302 5.313 1.00 49.34 103 ASP A O 1
ATOM 811 N N . ALA A 1 104 ? -9.634 14.271 5.102 1.00 50.66 104 ALA A N 1
ATOM 812 C CA . ALA A 1 104 ? -9.422 13.997 6.529 1.00 50.66 104 ALA A CA 1
ATOM 813 C C . ALA A 1 104 ? -8.879 15.202 7.335 1.00 50.66 104 ALA A C 1
ATOM 815 O O . ALA A 1 104 ? -8.475 15.063 8.486 1.00 50.66 104 ALA A O 1
ATOM 816 N N . GLY A 1 105 ? -8.866 16.411 6.761 1.00 42.66 105 GLY A N 1
ATOM 817 C CA . GLY A 1 105 ? -8.697 17.657 7.524 1.00 42.66 105 GLY A CA 1
ATOM 818 C C . GLY A 1 105 ? -7.273 18.038 7.964 1.00 42.66 105 GLY A C 1
ATOM 819 O O . GLY A 1 105 ? -7.117 19.079 8.602 1.00 42.66 105 GLY A O 1
ATOM 820 N N . GLY A 1 106 ? -6.230 17.295 7.585 1.00 50.12 106 GLY A N 1
ATOM 821 C CA . GLY A 1 106 ? -4.839 17.646 7.899 1.00 50.12 106 GLY A CA 1
ATOM 822 C C . GLY A 1 106 ? -3.838 17.006 6.939 1.00 50.12 106 GLY A C 1
ATOM 823 O O . GLY A 1 106 ? -3.612 15.802 6.980 1.00 50.12 106 GLY A O 1
ATOM 824 N N . ILE A 1 107 ? -3.213 17.806 6.067 1.00 55.91 107 ILE A N 1
ATOM 825 C CA . ILE A 1 107 ? -2.199 17.335 5.107 1.00 55.91 107 ILE A CA 1
ATOM 826 C C . ILE A 1 107 ? -0.853 17.192 5.832 1.00 55.91 107 ILE A C 1
ATOM 828 O O . ILE A 1 107 ? 0.055 18.004 5.656 1.00 55.91 107 ILE A O 1
ATOM 832 N N . HIS A 1 108 ? -0.721 16.160 6.662 1.00 60.81 108 HIS A N 1
ATOM 833 C CA . HIS A 1 108 ? 0.586 15.682 7.105 1.00 60.81 108 HIS A CA 1
ATOM 834 C C . HIS A 1 108 ? 1.020 14.579 6.149 1.00 60.81 108 HIS A C 1
ATOM 836 O O . HIS A 1 108 ? 0.653 13.417 6.295 1.00 60.81 108 HIS A O 1
ATOM 842 N N . ILE A 1 109 ? 1.756 14.986 5.113 1.00 73.88 109 ILE A N 1
ATOM 843 C CA . ILE A 1 109 ? 2.356 14.069 4.146 1.00 73.88 109 ILE A CA 1
ATOM 844 C C . ILE A 1 109 ? 3.818 13.903 4.524 1.00 73.88 109 ILE A C 1
ATOM 846 O O . ILE A 1 109 ? 4.627 14.822 4.372 1.00 73.88 109 ILE A O 1
ATOM 850 N N . LEU A 1 110 ? 4.152 12.709 4.990 1.00 87.94 110 LEU A N 1
ATOM 851 C CA . LEU A 1 110 ? 5.525 12.261 5.129 1.00 87.94 110 LEU A CA 1
ATOM 852 C C . LEU A 1 110 ? 5.922 11.564 3.838 1.00 87.94 110 LEU A C 1
ATOM 854 O O . LEU A 1 110 ? 5.131 10.829 3.250 1.00 87.94 110 LEU A O 1
ATOM 858 N N . ASN A 1 111 ? 7.142 11.810 3.379 1.00 93.56 111 ASN A N 1
ATOM 859 C CA . ASN A 1 111 ? 7.661 11.151 2.197 1.00 93.56 111 ASN A CA 1
ATOM 860 C C . ASN A 1 111 ? 9.148 10.864 2.326 1.00 93.56 111 ASN A C 1
ATOM 862 O O . ASN A 1 111 ? 9.869 11.493 3.105 1.00 93.56 111 ASN A O 1
ATOM 866 N N . CYS A 1 112 ? 9.588 9.907 1.530 1.00 95.00 112 CYS A N 1
ATOM 867 C CA . CYS A 1 112 ? 10.985 9.599 1.314 1.00 95.00 112 CYS A CA 1
ATOM 868 C C . CYS A 1 112 ? 11.166 9.023 -0.091 1.00 95.00 112 CYS A C 1
ATOM 870 O O . CYS A 1 112 ? 10.202 8.744 -0.808 1.00 95.00 112 CYS A O 1
ATOM 872 N N . LYS A 1 113 ? 12.428 8.849 -0.480 1.00 96.75 113 LYS A N 1
ATOM 873 C CA . LYS A 1 113 ? 12.802 8.307 -1.780 1.00 96.75 113 LYS A CA 1
ATOM 874 C C . LYS A 1 113 ? 13.739 7.120 -1.598 1.00 96.75 113 LYS A C 1
ATOM 876 O O . LYS A 1 113 ? 14.823 7.268 -1.033 1.00 96.75 113 LYS A O 1
ATOM 881 N N . LEU A 1 114 ? 13.316 5.968 -2.094 1.00 97.25 114 LEU A N 1
ATOM 882 C CA . LEU A 1 114 ? 14.132 4.780 -2.298 1.00 97.25 114 LEU A CA 1
ATOM 883 C C . LEU A 1 114 ? 14.696 4.763 -3.727 1.00 97.25 114 LEU A C 1
ATOM 885 O O . LEU A 1 114 ? 14.217 5.502 -4.593 1.00 97.25 114 LEU A O 1
ATOM 889 N N . PRO A 1 115 ? 15.716 3.933 -3.998 1.00 96.25 115 PRO A N 1
ATOM 890 C CA . PRO A 1 115 ? 16.041 3.547 -5.364 1.00 96.25 115 PRO A CA 1
ATOM 891 C C . PRO A 1 115 ? 14.809 2.963 -6.069 1.00 96.25 115 PRO A C 1
ATOM 893 O O . PRO A 1 115 ? 13.982 2.300 -5.437 1.00 96.25 115 PRO A O 1
ATOM 896 N N . SER A 1 116 ? 14.686 3.228 -7.369 1.00 93.88 116 SER A N 1
ATOM 897 C CA . SER A 1 116 ? 13.668 2.583 -8.200 1.00 93.88 116 SER A CA 1
ATOM 898 C C . SER A 1 116 ? 13.995 1.096 -8.315 1.00 93.88 116 SER A C 1
ATOM 900 O O . SER A 1 116 ? 15.152 0.746 -8.547 1.00 93.88 116 SER A O 1
ATOM 902 N N . ALA A 1 117 ? 12.987 0.257 -8.113 1.00 92.94 117 ALA A N 1
ATOM 903 C CA . ALA A 1 117 ? 13.076 -1.193 -8.111 1.00 92.94 117 ALA A CA 1
ATOM 904 C C . ALA A 1 117 ? 11.746 -1.782 -8.596 1.00 92.94 117 ALA A C 1
ATOM 906 O O . ALA A 1 117 ? 10.709 -1.112 -8.607 1.00 92.94 117 ALA A O 1
ATOM 907 N N . GLU A 1 118 ? 11.770 -3.048 -8.995 1.00 92.62 118 GLU A N 1
ATOM 908 C CA . GLU A 1 118 ? 10.555 -3.767 -9.385 1.00 92.62 118 GLU A CA 1
ATOM 909 C C . GLU A 1 118 ? 9.774 -4.258 -8.168 1.00 92.62 118 GLU A C 1
ATOM 911 O O . GLU A 1 118 ? 8.549 -4.322 -8.233 1.00 92.62 118 GLU A O 1
ATOM 916 N N . CYS A 1 119 ? 10.456 -4.545 -7.054 1.00 95.69 119 CYS A N 1
ATOM 917 C CA . CYS A 1 119 ? 9.837 -5.090 -5.856 1.00 95.69 119 CYS A CA 1
ATOM 918 C C . CYS A 1 119 ? 10.153 -4.307 -4.582 1.00 95.69 119 CYS A C 1
ATOM 920 O O . CYS A 1 119 ? 11.290 -3.917 -4.304 1.00 95.69 119 CYS A O 1
ATOM 922 N N . TYR A 1 120 ? 9.116 -4.139 -3.765 1.00 97.81 120 TYR A N 1
ATOM 923 C CA . TYR A 1 120 ? 9.209 -3.537 -2.445 1.00 97.81 120 TYR A CA 1
ATOM 924 C C . TYR A 1 120 ? 8.446 -4.384 -1.431 1.00 97.81 120 TYR A C 1
ATOM 926 O O . TYR A 1 120 ? 7.283 -4.724 -1.633 1.00 97.81 120 TYR A O 1
ATOM 934 N N . SER A 1 121 ? 9.083 -4.688 -0.308 1.00 97.88 121 SER A N 1
ATOM 935 C CA . SER A 1 121 ? 8.394 -5.181 0.879 1.00 97.88 121 SER A CA 1
ATOM 936 C C . SER A 1 121 ? 7.893 -3.990 1.681 1.00 97.88 121 SER A C 1
ATOM 938 O O . SER A 1 121 ? 8.616 -3.003 1.842 1.00 97.88 121 SER A O 1
ATOM 940 N N . PHE A 1 122 ? 6.664 -4.064 2.173 1.00 97.81 122 PHE A N 1
ATOM 941 C CA . PHE A 1 122 ? 6.075 -3.030 3.007 1.00 97.81 122 PHE A CA 1
ATOM 942 C C . PHE A 1 122 ? 5.515 -3.628 4.291 1.00 97.81 122 PHE A C 1
ATOM 944 O O . PHE A 1 122 ? 5.008 -4.749 4.321 1.00 97.81 122 PHE A O 1
ATOM 951 N N . GLU A 1 123 ? 5.573 -2.830 5.343 1.00 96.19 123 GLU A N 1
ATOM 952 C CA . GLU A 1 123 ? 4.908 -3.060 6.613 1.00 96.19 123 GLU A CA 1
ATOM 953 C C . GLU A 1 123 ? 4.326 -1.727 7.077 1.00 96.19 123 GLU A C 1
ATOM 955 O O . GLU A 1 123 ? 5.000 -0.698 7.023 1.00 96.19 123 GLU A O 1
ATOM 960 N N . ILE A 1 124 ? 3.076 -1.737 7.522 1.00 93.50 124 ILE A N 1
ATOM 961 C CA . ILE A 1 124 ? 2.426 -0.613 8.180 1.00 93.50 124 ILE A CA 1
ATOM 962 C C . ILE A 1 124 ? 1.762 -1.102 9.465 1.00 93.50 124 ILE A C 1
ATOM 964 O O . ILE A 1 124 ? 1.075 -2.122 9.481 1.00 93.50 124 ILE A O 1
ATOM 968 N N . VAL A 1 125 ? 2.007 -0.380 10.551 1.00 91.81 125 VAL A N 1
ATOM 969 C CA . VAL A 1 125 ? 1.583 -0.712 11.907 1.00 91.81 125 VAL A CA 1
ATOM 970 C C . VAL A 1 125 ? 0.798 0.462 12.466 1.00 91.81 125 VAL A C 1
ATOM 972 O O . VAL A 1 125 ? 1.356 1.530 12.718 1.00 91.81 125 VAL A O 1
ATOM 975 N N . ASP A 1 126 ? -0.493 0.253 12.687 1.00 89.00 126 ASP A N 1
ATOM 976 C CA . ASP A 1 126 ? -1.350 1.169 13.427 1.00 89.00 126 ASP A CA 1
ATOM 977 C C . ASP A 1 126 ? -1.334 0.799 14.910 1.00 89.00 126 ASP A C 1
ATOM 979 O O . ASP A 1 126 ? -1.819 -0.266 15.297 1.00 89.00 126 ASP A O 1
ATOM 983 N N . LYS A 1 127 ? -0.779 1.685 15.745 1.00 86.12 127 LYS A N 1
ATOM 984 C CA . LYS A 1 127 ? -0.682 1.492 17.201 1.00 86.12 127 LYS A CA 1
ATOM 985 C C . LYS A 1 127 ? -1.941 1.914 17.977 1.00 86.12 127 LYS A C 1
ATOM 987 O O . LYS A 1 127 ? -1.899 2.029 19.206 1.00 86.12 127 LYS A O 1
ATOM 992 N N . GLY A 1 128 ? -3.050 2.170 1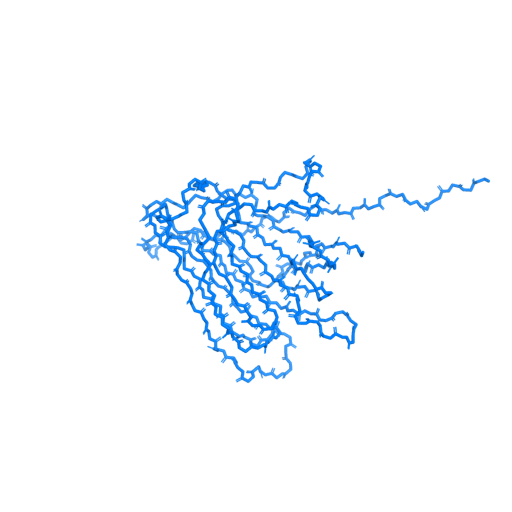7.284 1.00 80.44 128 GLY A N 1
ATOM 993 C CA . GLY A 1 128 ? -4.340 2.508 17.881 1.00 80.44 128 GLY A CA 1
ATOM 994 C C . GLY A 1 128 ? -4.613 4.001 17.996 1.00 80.44 128 GLY A C 1
ATOM 995 O O . GLY A 1 128 ? -3.808 4.842 17.602 1.00 80.44 128 GLY A O 1
ATOM 996 N N . GLU A 1 129 ? -5.777 4.332 18.555 1.00 73.50 129 GLU A N 1
ATOM 997 C CA . GLU A 1 129 ? -6.370 5.681 18.661 1.00 73.50 129 GLU A CA 1
ATOM 998 C C . GLU A 1 129 ? -5.352 6.827 18.887 1.00 73.50 129 GLU A C 1
ATOM 1000 O O . GLU A 1 129 ? -5.375 7.834 18.186 1.00 73.50 129 GLU A O 1
ATOM 1005 N N . ASN A 1 130 ? -4.393 6.643 19.804 1.00 73.06 130 ASN A N 1
ATOM 1006 C CA . ASN A 1 130 ? -3.398 7.657 20.196 1.00 73.06 130 ASN A CA 1
ATOM 1007 C C . ASN A 1 130 ? -1.940 7.242 19.896 1.00 73.06 130 ASN A C 1
ATOM 1009 O O . ASN A 1 130 ? -0.997 7.845 20.409 1.00 73.06 130 ASN A O 1
ATOM 1013 N N . GLY A 1 131 ? -1.747 6.137 19.177 1.00 79.69 131 GLY A N 1
ATOM 1014 C CA . GLY A 1 131 ? -0.433 5.632 18.796 1.00 79.69 131 GLY A CA 1
ATOM 1015 C C . GLY A 1 131 ? -0.060 6.099 17.389 1.00 79.69 131 GLY A C 1
ATOM 1016 O O . GLY A 1 131 ? -0.948 6.313 16.571 1.00 79.69 131 GLY A O 1
ATOM 1017 N N . PRO A 1 132 ? 1.235 6.259 17.068 1.00 86.94 132 PRO A N 1
ATOM 1018 C CA . PRO A 1 132 ? 1.624 6.601 15.710 1.00 86.94 132 PRO A CA 1
ATOM 1019 C C . PRO A 1 132 ? 1.288 5.457 14.750 1.00 86.94 132 PRO A C 1
ATOM 1021 O O . PRO A 1 132 ? 1.326 4.281 15.124 1.00 86.94 132 PRO A O 1
ATOM 1024 N N . ILE A 1 133 ? 1.032 5.816 13.498 1.00 89.19 133 ILE A N 1
ATOM 1025 C CA . ILE A 1 133 ? 1.037 4.875 12.386 1.00 89.19 133 ILE A CA 1
ATOM 1026 C C . ILE A 1 133 ? 2.452 4.862 11.827 1.00 89.19 133 ILE A C 1
ATOM 1028 O O . ILE A 1 133 ? 2.964 5.875 11.346 1.00 89.19 133 ILE A O 1
ATOM 1032 N N . GLU A 1 134 ? 3.108 3.719 11.938 1.00 93.06 134 GLU A N 1
ATOM 1033 C CA . GLU A 1 134 ? 4.472 3.517 11.469 1.00 93.06 134 GLU A CA 1
ATOM 1034 C C . GLU A 1 134 ? 4.441 2.714 10.181 1.00 93.06 134 GLU A C 1
ATOM 1036 O O . GLU A 1 134 ? 3.684 1.762 10.060 1.00 93.06 134 GLU A O 1
ATOM 1041 N N . SER A 1 135 ? 5.271 3.083 9.217 1.00 95.75 135 SER A N 1
ATOM 1042 C CA . SER A 1 135 ? 5.466 2.304 8.002 1.00 95.75 135 SER A CA 1
ATOM 1043 C C . SER A 1 135 ? 6.946 2.093 7.755 1.00 95.75 135 SER A C 1
ATOM 1045 O O . SER A 1 135 ? 7.756 2.975 8.042 1.00 95.75 135 SER A O 1
ATOM 1047 N N . THR A 1 136 ? 7.288 0.932 7.214 1.00 98.12 136 THR A N 1
ATOM 1048 C CA . THR A 1 136 ? 8.610 0.634 6.677 1.00 98.12 136 THR A CA 1
ATOM 1049 C C . THR A 1 136 ? 8.445 0.032 5.293 1.00 98.12 136 THR A C 1
ATOM 1051 O O . THR A 1 136 ? 7.705 -0.929 5.112 1.00 98.12 136 THR A O 1
ATOM 1054 N N . VAL A 1 137 ? 9.150 0.593 4.318 1.00 98.38 137 VAL A N 1
ATOM 1055 C CA . VAL A 1 137 ? 9.223 0.078 2.951 1.00 98.38 137 VAL A CA 1
ATOM 1056 C C . VAL A 1 137 ? 10.675 -0.240 2.645 1.00 98.38 137 VAL A C 1
ATOM 1058 O O . VAL A 1 137 ? 11.559 0.576 2.905 1.00 98.38 137 VAL A O 1
ATOM 1061 N N . THR A 1 138 ? 10.927 -1.430 2.115 1.00 98.44 138 THR A N 1
ATOM 1062 C CA . THR A 1 138 ? 12.264 -1.951 1.830 1.00 98.44 138 THR A CA 1
ATOM 1063 C C . THR A 1 138 ? 12.322 -2.438 0.392 1.00 98.44 138 THR A C 1
ATOM 1065 O O . THR A 1 138 ? 11.453 -3.196 -0.028 1.00 98.44 138 THR A O 1
ATOM 1068 N N . VAL A 1 139 ? 13.344 -2.030 -0.358 1.00 98.00 139 VAL A N 1
ATOM 1069 C CA . VAL A 1 139 ? 13.669 -2.636 -1.654 1.00 98.00 139 VAL A CA 1
ATOM 1070 C C . VAL A 1 139 ? 14.014 -4.099 -1.415 1.00 98.00 139 VAL A C 1
ATOM 1072 O O . VAL A 1 139 ? 14.891 -4.396 -0.597 1.00 98.00 139 VAL A O 1
ATOM 1075 N N . VAL A 1 140 ? 13.325 -4.994 -2.116 1.00 96.88 140 VAL A N 1
ATOM 1076 C CA . VAL A 1 140 ? 13.599 -6.431 -2.075 1.00 96.88 140 VAL A CA 1
ATOM 1077 C C . VAL A 1 140 ? 13.752 -6.973 -3.485 1.00 96.88 140 VAL A C 1
ATOM 1079 O O . VAL A 1 140 ? 13.147 -6.464 -4.425 1.00 96.88 140 VAL A O 1
ATOM 1082 N N . SER A 1 141 ? 14.527 -8.036 -3.630 1.00 94.50 141 SER A N 1
ATOM 1083 C CA . SER A 1 141 ? 14.552 -8.813 -4.869 1.00 94.50 141 SER A CA 1
ATOM 1084 C C . SER A 1 141 ? 13.199 -9.503 -5.087 1.00 94.50 141 SER A C 1
ATOM 1086 O O . SER A 1 141 ? 12.656 -10.095 -4.151 1.00 94.50 141 SER A O 1
ATOM 1088 N N . CYS A 1 142 ? 12.657 -9.445 -6.308 1.00 91.94 142 CYS A N 1
ATOM 1089 C CA . CYS A 1 142 ? 11.411 -10.139 -6.641 1.00 91.94 142 CYS A CA 1
ATOM 1090 C C . CYS A 1 142 ? 11.549 -11.657 -6.470 1.00 91.94 142 CYS A C 1
ATOM 1092 O O . CYS A 1 142 ? 12.629 -12.220 -6.669 1.00 91.94 142 CYS A O 1
ATOM 1094 N N . SER A 1 143 ? 10.449 -12.327 -6.121 1.00 87.56 143 SER A N 1
ATOM 1095 C CA . SER A 1 143 ? 10.417 -13.778 -5.893 1.00 87.56 143 SER A CA 1
ATOM 1096 C C . SER A 1 143 ? 10.815 -14.586 -7.140 1.00 87.56 143 SER A C 1
ATOM 1098 O O . SER A 1 143 ? 11.382 -15.676 -7.027 1.00 87.56 143 SER A O 1
ATOM 1100 N N . ASP A 1 144 ? 10.566 -14.026 -8.324 1.00 86.44 144 ASP A N 1
ATOM 1101 C CA . ASP A 1 144 ? 10.855 -14.579 -9.644 1.00 86.44 144 ASP A CA 1
ATOM 1102 C C . ASP A 1 144 ? 12.115 -13.990 -10.308 1.00 86.44 144 ASP A C 1
ATOM 1104 O O . ASP A 1 144 ? 12.438 -14.348 -11.446 1.00 86.44 144 ASP A O 1
ATOM 1108 N N . ALA A 1 145 ? 12.859 -13.126 -9.607 1.00 85.44 145 ALA A N 1
ATOM 1109 C CA . ALA A 1 145 ? 14.058 -12.498 -10.146 1.00 85.44 145 ALA A CA 1
ATOM 1110 C C . ALA A 1 145 ? 15.174 -13.524 -10.409 1.00 85.44 145 ALA A C 1
ATOM 1112 O O . ALA A 1 145 ? 15.475 -14.398 -9.592 1.00 85.44 145 ALA A O 1
ATOM 1113 N N . LEU A 1 146 ? 15.837 -13.390 -11.562 1.00 85.81 146 LEU A N 1
ATOM 1114 C CA . LEU A 1 146 ? 16.990 -14.225 -11.923 1.00 85.81 146 LEU A CA 1
ATOM 1115 C C . LEU A 1 146 ? 18.270 -13.809 -11.187 1.00 85.81 146 LEU A C 1
ATOM 1117 O O . LEU A 1 146 ? 19.156 -14.637 -10.970 1.00 85.81 146 LEU A O 1
ATOM 1121 N N . GLU A 1 147 ? 18.368 -12.533 -10.824 1.00 88.06 147 GLU A N 1
ATOM 1122 C CA . GLU A 1 147 ? 19.483 -11.933 -10.098 1.00 88.06 147 GLU A CA 1
ATOM 1123 C C . GLU A 1 147 ? 18.930 -11.040 -8.976 1.00 88.06 147 GLU A C 1
ATOM 1125 O O . GLU A 1 147 ? 17.849 -10.471 -9.139 1.00 88.06 147 GLU A O 1
ATOM 1130 N N . PRO A 1 148 ? 19.628 -10.926 -7.832 1.00 89.69 148 PRO A N 1
ATOM 1131 C CA . PRO A 1 148 ? 19.195 -10.050 -6.751 1.00 89.69 148 PRO A CA 1
ATOM 1132 C C . PRO A 1 148 ? 19.300 -8.576 -7.157 1.00 89.69 148 PRO A C 1
ATOM 1134 O O . PRO A 1 148 ? 20.216 -8.193 -7.890 1.00 89.69 148 PRO A O 1
ATOM 1137 N N . ASP A 1 149 ? 18.405 -7.745 -6.626 1.00 92.06 149 ASP A N 1
ATOM 1138 C CA . ASP A 1 149 ? 18.477 -6.295 -6.802 1.00 92.06 149 ASP A CA 1
ATOM 1139 C C . ASP A 1 149 ? 19.730 -5.743 -6.099 1.00 92.06 149 ASP A C 1
ATOM 1141 O O . ASP A 1 149 ? 20.047 -6.098 -4.961 1.00 92.06 149 ASP A O 1
ATOM 1145 N N . GLU A 1 150 ? 20.470 -4.854 -6.760 1.00 92.62 150 GLU A N 1
ATOM 1146 C CA . GLU A 1 150 ? 21.685 -4.256 -6.190 1.00 92.62 150 GLU A CA 1
ATOM 1147 C C . GLU A 1 150 ? 21.407 -3.361 -4.967 1.00 92.62 150 GLU A C 1
ATOM 1149 O O . GLU A 1 150 ? 22.306 -3.087 -4.164 1.00 92.62 150 GLU A O 1
ATOM 1154 N N . ASN A 1 151 ? 20.163 -2.901 -4.825 1.00 94.31 151 ASN A N 1
ATOM 1155 C CA . ASN A 1 151 ? 19.675 -2.059 -3.744 1.00 94.31 151 ASN A CA 1
ATOM 1156 C C . ASN A 1 151 ? 18.901 -2.849 -2.678 1.00 94.31 151 ASN A C 1
ATOM 1158 O O . ASN A 1 151 ? 18.315 -2.226 -1.789 1.00 94.31 151 ASN A O 1
ATOM 1162 N N . ASP A 1 152 ? 18.911 -4.183 -2.731 1.00 94.12 152 ASP A N 1
ATOM 1163 C CA . ASP A 1 152 ? 18.243 -5.053 -1.760 1.00 94.12 152 ASP A CA 1
ATOM 1164 C C . ASP A 1 152 ? 18.576 -4.655 -0.307 1.00 94.12 152 ASP A C 1
ATOM 1166 O O . ASP A 1 152 ? 19.726 -4.390 0.065 1.00 94.12 152 ASP A O 1
ATOM 1170 N N . GLY A 1 153 ? 17.536 -4.535 0.520 1.00 94.56 153 GLY A N 1
ATOM 1171 C CA . GLY A 1 153 ? 17.637 -4.120 1.920 1.00 94.56 153 GLY A CA 1
ATOM 1172 C C . GLY A 1 153 ? 17.681 -2.604 2.157 1.00 94.56 153 GLY A C 1
ATOM 1173 O O . GLY A 1 153 ? 17.644 -2.171 3.313 1.00 94.56 153 GLY A O 1
ATOM 1174 N N . ARG A 1 154 ? 17.726 -1.764 1.111 1.00 96.81 154 ARG A N 1
ATOM 1175 C CA . ARG A 1 154 ? 17.530 -0.311 1.261 1.00 96.81 154 ARG A CA 1
ATOM 1176 C C . ARG A 1 154 ? 16.112 -0.042 1.735 1.00 96.81 154 ARG A C 1
ATOM 1178 O O . ARG A 1 154 ? 15.162 -0.446 1.077 1.00 96.81 154 ARG A O 1
ATOM 1185 N N . ASN A 1 155 ? 15.970 0.674 2.844 1.00 97.56 155 ASN A N 1
ATOM 1186 C CA . ASN A 1 155 ? 14.668 0.930 3.439 1.00 97.56 155 ASN A CA 1
ATOM 1187 C C . ASN A 1 155 ? 14.420 2.405 3.738 1.00 97.56 155 ASN A C 1
ATOM 1189 O O . ASN A 1 155 ? 15.329 3.239 3.772 1.00 97.56 155 ASN A O 1
ATOM 1193 N N . CYS A 1 156 ? 13.142 2.697 3.915 1.00 96.00 156 CYS A N 1
ATOM 1194 C CA . CYS A 1 156 ? 12.628 3.943 4.418 1.00 96.00 156 CYS A CA 1
ATOM 1195 C C . CYS A 1 156 ? 11.568 3.636 5.470 1.00 96.00 156 CYS A C 1
ATOM 1197 O O . CYS A 1 156 ? 10.700 2.796 5.239 1.00 96.00 156 CYS A O 1
ATOM 1199 N N . SER A 1 157 ? 11.614 4.362 6.586 1.00 97.19 157 SER A N 1
ATOM 1200 C CA . SER A 1 157 ? 10.579 4.309 7.611 1.00 97.19 157 SER A CA 1
ATOM 1201 C C . SER A 1 157 ? 9.960 5.687 7.818 1.00 97.19 157 SER A C 1
ATOM 1203 O O . SER A 1 157 ? 10.675 6.681 7.961 1.00 97.19 157 SER A O 1
ATOM 1205 N N . LEU A 1 158 ? 8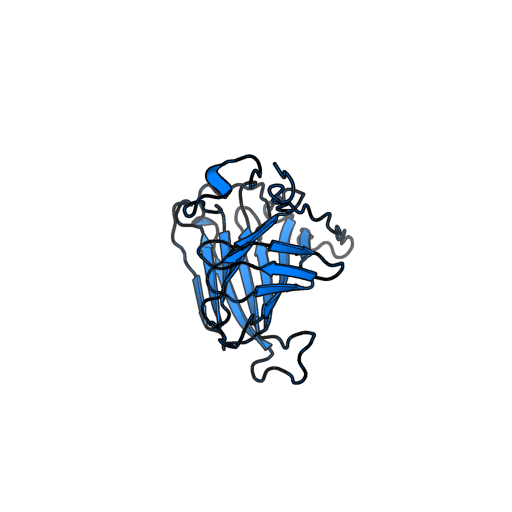.631 5.741 7.850 1.00 94.62 158 LEU A N 1
ATOM 1206 C CA . LEU A 1 158 ? 7.843 6.949 8.098 1.00 94.62 158 LEU A CA 1
ATOM 1207 C C . LEU A 1 158 ? 6.961 6.714 9.326 1.00 94.62 158 LEU A C 1
ATOM 1209 O O . LEU A 1 158 ? 6.434 5.619 9.505 1.00 94.62 158 LEU A O 1
ATOM 1213 N N . SER A 1 159 ? 6.793 7.730 10.171 1.00 92.50 159 SER A N 1
ATOM 1214 C CA . SER A 1 159 ? 5.978 7.646 11.387 1.00 92.50 159 SER A CA 1
ATOM 1215 C C . SER A 1 159 ? 5.056 8.853 11.467 1.00 92.50 159 SER A C 1
ATOM 1217 O O . SER A 1 159 ? 5.521 9.981 11.627 1.00 92.50 159 SER A O 1
ATOM 1219 N N . LEU A 1 160 ? 3.760 8.605 11.305 1.00 87.69 160 LEU A N 1
ATOM 1220 C CA . LEU A 1 160 ? 2.703 9.605 11.312 1.00 87.69 160 LEU A CA 1
ATOM 1221 C C . LEU A 1 160 ? 2.021 9.614 12.681 1.00 87.69 160 LEU A C 1
ATOM 1223 O O . LEU A 1 160 ? 1.461 8.608 13.112 1.00 87.69 160 LEU A O 1
ATOM 1227 N N . THR A 1 161 ? 2.059 10.749 13.372 1.00 81.00 161 THR A N 1
ATOM 1228 C CA . THR A 1 161 ? 1.361 10.931 14.649 1.00 81.00 161 THR A CA 1
ATOM 1229 C C . THR A 1 161 ? -0.132 11.156 14.421 1.00 81.00 161 THR A C 1
ATOM 1231 O O . THR A 1 161 ? -0.516 11.995 13.610 1.00 81.00 161 THR A O 1
ATOM 1234 N N . THR A 1 162 ? -0.981 10.418 15.141 1.00 66.38 162 THR A N 1
ATOM 1235 C CA . THR A 1 162 ? -2.442 10.430 14.947 1.00 66.38 162 THR A CA 1
ATOM 1236 C C . THR A 1 162 ? -3.153 11.609 15.605 1.00 66.38 162 THR A C 1
ATOM 1238 O O . THR A 1 162 ? -4.304 11.865 15.262 1.00 66.38 162 THR A O 1
ATOM 1241 N N . ASP A 1 163 ? -2.471 12.375 16.467 1.00 62.84 163 ASP A N 1
ATOM 1242 C CA . ASP A 1 163 ? -3.001 13.590 17.116 1.00 62.84 163 ASP A CA 1
ATOM 1243 C C . ASP A 1 163 ? -3.536 14.631 16.103 1.00 62.84 163 ASP A C 1
ATOM 1245 O O . ASP A 1 163 ? -4.329 15.505 16.454 1.00 62.84 163 ASP A O 1
ATOM 1249 N N . GLU A 1 164 ? -3.114 14.527 14.840 1.00 53.91 164 GLU A N 1
ATOM 1250 C CA . GLU A 1 164 ? -3.466 15.424 13.734 1.00 53.91 164 GLU A CA 1
ATOM 1251 C C . GLU A 1 164 ? -4.482 14.805 12.746 1.00 53.91 164 GLU A C 1
ATOM 1253 O O . GLU A 1 164 ? -4.991 15.506 11.874 1.00 53.91 164 GLU A O 1
ATOM 1258 N N . LEU A 1 165 ? -4.834 13.519 12.901 1.00 63.78 165 LEU A N 1
ATOM 1259 C CA . LEU A 1 165 ? -5.793 12.777 12.065 1.00 63.78 165 LEU A CA 1
ATOM 1260 C C . LEU A 1 165 ? -7.200 12.768 12.688 1.00 63.78 165 LEU A C 1
ATOM 1262 O O . LEU A 1 165 ? -7.825 11.723 12.886 1.00 63.78 165 LEU A O 1
ATOM 1266 N N . LEU A 1 166 ? -7.682 13.956 13.049 1.00 52.41 166 LEU A N 1
ATOM 1267 C CA . LEU A 1 166 ? -8.979 14.142 13.696 1.00 52.41 166 LEU A CA 1
ATOM 1268 C C . LEU A 1 166 ? -10.116 13.625 12.788 1.00 52.41 166 LEU A C 1
ATOM 1270 O O . LEU A 1 166 ? -10.231 14.049 11.640 1.00 52.41 166 LEU A O 1
ATOM 1274 N N . ASN A 1 167 ? -11.010 12.799 13.345 1.00 58.75 167 ASN A N 1
ATOM 1275 C CA . ASN A 1 167 ? -12.231 12.242 12.723 1.00 58.75 167 ASN A CA 1
ATOM 1276 C C . ASN A 1 167 ? -12.082 11.000 11.824 1.00 58.75 167 ASN A C 1
ATOM 1278 O O . ASN A 1 167 ? -13.030 10.679 11.109 1.00 58.75 167 ASN A O 1
ATOM 1282 N N . LEU A 1 168 ? -10.958 10.279 11.857 1.00 63.56 168 LEU A N 1
ATOM 1283 C CA . LEU A 1 168 ? -10.903 8.955 11.225 1.00 63.56 168 LEU A CA 1
ATOM 1284 C C . LEU A 1 168 ? -11.610 7.903 12.091 1.00 63.56 168 LEU A C 1
ATOM 1286 O O . LEU A 1 168 ? -11.547 7.967 13.317 1.00 63.56 168 LEU A O 1
ATOM 1290 N N . SER A 1 169 ? -12.291 6.953 11.448 1.00 60.81 169 SER A N 1
ATOM 1291 C CA . SER A 1 169 ? -13.007 5.876 12.137 1.00 60.81 169 SER A CA 1
ATOM 1292 C C . SER A 1 169 ? -12.040 4.931 12.861 1.00 60.81 169 SER A C 1
ATOM 1294 O O . SER A 1 169 ? -11.034 4.504 12.289 1.00 60.81 169 SER A O 1
ATOM 1296 N N . ASP A 1 170 ? -12.374 4.565 14.103 1.00 61.97 170 ASP A N 1
ATOM 1297 C CA . ASP A 1 170 ? -11.654 3.541 14.876 1.00 61.97 170 ASP A CA 1
ATOM 1298 C C . ASP A 1 170 ? -11.953 2.118 14.371 1.00 61.97 170 ASP A C 1
ATOM 1300 O O . ASP A 1 170 ? -11.166 1.199 14.597 1.00 61.97 170 ASP A O 1
ATOM 1304 N N . GLN A 1 171 ? -13.088 1.929 13.688 1.00 65.31 171 GLN A N 1
ATOM 1305 C CA . GLN A 1 171 ? -13.440 0.709 12.958 1.00 65.31 171 GLN A CA 1
ATOM 1306 C C . GLN A 1 171 ? -13.106 0.905 11.490 1.00 65.31 171 GLN A C 1
ATOM 1308 O O . GLN A 1 171 ? -13.597 1.846 10.867 1.00 65.31 171 GLN A O 1
ATOM 1313 N N . SER A 1 172 ? -12.258 0.044 10.941 1.00 76.62 172 SER A N 1
ATOM 1314 C CA . SER A 1 172 ? -11.700 0.313 9.628 1.00 76.62 172 SER A CA 1
ATOM 1315 C C . SER A 1 172 ? -11.466 -0.909 8.780 1.00 76.62 172 SER A C 1
ATOM 1317 O O . SER A 1 172 ? -11.075 -1.972 9.259 1.00 76.62 172 SER A O 1
ATOM 1319 N N . PHE A 1 173 ? -11.669 -0.727 7.487 1.00 86.75 173 PHE A N 1
ATOM 1320 C CA . PHE A 1 173 ? -11.264 -1.695 6.493 1.00 86.75 173 PHE A CA 1
ATOM 1321 C C . PHE A 1 173 ? -9.821 -1.428 6.078 1.00 86.75 173 PHE A C 1
ATOM 1323 O O . PHE A 1 173 ? -9.373 -0.280 6.009 1.00 86.75 173 PHE A O 1
ATOM 1330 N N . VAL A 1 174 ? -9.096 -2.507 5.788 1.00 89.25 174 VAL A N 1
ATOM 1331 C CA . VAL A 1 174 ? -7.819 -2.411 5.081 1.00 89.25 174 VAL A CA 1
ATOM 1332 C C . VAL A 1 174 ? -8.106 -2.563 3.604 1.00 89.25 174 VAL A C 1
ATOM 1334 O O . VAL A 1 174 ? -8.688 -3.566 3.185 1.00 89.25 174 VAL A O 1
ATOM 1337 N N . ILE A 1 175 ? -7.691 -1.578 2.816 1.00 90.06 175 ILE A N 1
ATOM 1338 C CA . ILE A 1 175 ? -7.873 -1.592 1.367 1.00 90.06 175 ILE A CA 1
ATOM 1339 C C . ILE A 1 175 ? -6.511 -1.489 0.705 1.00 90.06 175 ILE A C 1
ATOM 1341 O O . ILE A 1 175 ? -5.703 -0.641 1.065 1.00 90.06 175 ILE A O 1
ATOM 1345 N N . VAL A 1 176 ? -6.264 -2.332 -0.288 1.00 91.50 176 VAL A N 1
ATOM 1346 C CA . VAL A 1 176 ? -5.108 -2.205 -1.173 1.00 91.50 176 VAL A CA 1
ATOM 1347 C C . VAL A 1 176 ? -5.579 -1.940 -2.592 1.00 91.50 176 VAL A C 1
ATOM 1349 O O . VAL A 1 176 ? -6.592 -2.486 -3.039 1.00 91.50 176 VAL A O 1
ATOM 1352 N N . SER A 1 177 ? -4.862 -1.079 -3.299 1.00 89.00 177 SER A N 1
ATOM 1353 C CA . SER A 1 177 ? -5.237 -0.647 -4.639 1.00 89.00 177 SER A CA 1
ATOM 1354 C C . SER A 1 177 ? -4.010 -0.336 -5.482 1.00 89.00 177 SER A C 1
ATOM 1356 O O . SER A 1 177 ? -2.926 -0.057 -4.970 1.00 89.00 177 SER A O 1
ATOM 1358 N N . LYS A 1 178 ? -4.200 -0.359 -6.798 1.00 87.31 178 LYS A N 1
ATOM 1359 C CA . LYS A 1 178 ? -3.234 0.152 -7.766 1.00 87.31 178 LYS A CA 1
ATOM 1360 C C . LYS A 1 178 ? -3.769 1.455 -8.354 1.00 87.31 178 LYS A C 1
ATOM 1362 O O . LYS A 1 178 ? -4.933 1.545 -8.757 1.00 87.31 178 LYS A O 1
ATOM 1367 N N . VAL A 1 179 ? -2.898 2.445 -8.446 1.00 81.94 179 VAL A N 1
ATOM 1368 C CA . VAL A 1 179 ? -3.191 3.794 -8.941 1.00 81.94 179 VAL A CA 1
ATOM 1369 C C . VAL A 1 179 ? -2.122 4.213 -9.939 1.00 81.94 179 VAL A C 1
ATOM 1371 O O . VAL A 1 179 ? -0.983 3.758 -9.850 1.00 81.94 179 VAL A O 1
ATOM 1374 N N . ASP A 1 180 ? -2.517 5.050 -10.895 1.00 78.44 180 ASP A N 1
ATOM 1375 C CA . ASP A 1 180 ? -1.662 5.616 -11.940 1.00 78.44 180 ASP A CA 1
ATOM 1376 C C . ASP A 1 180 ? -0.912 4.593 -12.815 1.00 78.44 180 ASP A C 1
ATOM 1378 O O . ASP A 1 180 ? -0.823 3.395 -12.544 1.00 78.44 180 ASP A O 1
ATOM 1382 N N . GLY A 1 181 ? -0.407 5.057 -13.954 1.00 77.25 181 GLY A N 1
ATOM 1383 C CA . GLY A 1 181 ? 0.416 4.252 -14.850 1.00 77.25 181 GLY A CA 1
ATOM 1384 C C . GLY A 1 181 ? -0.252 3.074 -15.546 1.00 77.25 181 GLY A C 1
ATOM 1385 O O . GLY A 1 181 ? -1.398 2.698 -15.290 1.00 77.25 181 GLY A O 1
ATOM 1386 N N . SER A 1 182 ? 0.485 2.491 -16.486 1.00 75.25 182 SER A N 1
ATOM 1387 C CA . SER A 1 182 ? 0.073 1.328 -17.285 1.00 75.25 182 SER A CA 1
ATOM 1388 C C . SER A 1 182 ? 0.577 -0.009 -16.734 1.00 75.25 182 SER A C 1
ATOM 1390 O O . SER A 1 182 ? 0.097 -1.052 -17.178 1.00 75.25 182 SER A O 1
ATOM 1392 N N . GLY A 1 183 ? 1.527 0.017 -15.794 1.00 80.25 183 GLY A N 1
ATOM 1393 C CA . GLY A 1 183 ? 2.076 -1.181 -15.160 1.00 80.25 183 GLY A CA 1
ATOM 1394 C C . GLY A 1 183 ? 1.026 -1.923 -14.333 1.00 80.25 183 GLY A C 1
ATOM 1395 O O . GLY A 1 183 ? 0.172 -1.305 -13.696 1.00 80.25 183 GLY A O 1
ATOM 1396 N N . ASP A 1 184 ? 1.097 -3.249 -14.345 1.00 86.81 184 ASP A N 1
ATOM 1397 C CA . ASP A 1 184 ? 0.334 -4.089 -13.429 1.00 86.81 184 ASP A CA 1
ATOM 1398 C C . ASP A 1 184 ? 1.050 -4.156 -12.076 1.00 86.81 184 ASP A C 1
ATOM 1400 O O . ASP A 1 184 ? 2.263 -3.959 -11.982 1.00 86.81 184 ASP A O 1
ATOM 1404 N N . VAL A 1 185 ? 0.304 -4.482 -11.025 1.00 90.50 185 VAL A N 1
ATOM 1405 C CA . VAL A 1 185 ? 0.867 -4.749 -9.702 1.00 90.50 185 VAL A CA 1
ATOM 1406 C C . VAL A 1 185 ? 0.526 -6.171 -9.282 1.00 90.50 185 VAL A C 1
ATOM 1408 O O . VAL A 1 185 ? -0.630 -6.582 -9.366 1.00 90.50 185 VAL A O 1
ATOM 1411 N N . ILE A 1 186 ? 1.519 -6.915 -8.804 1.00 92.44 186 ILE A N 1
ATOM 1412 C CA . ILE A 1 186 ? 1.335 -8.186 -8.103 1.00 92.44 186 ILE A CA 1
ATOM 1413 C C . ILE A 1 186 ? 1.619 -7.948 -6.623 1.00 92.44 186 ILE A C 1
ATOM 1415 O O . ILE A 1 186 ? 2.613 -7.332 -6.257 1.00 92.44 186 ILE A O 1
ATOM 1419 N N . ILE A 1 187 ? 0.723 -8.424 -5.770 1.00 92.62 187 ILE A N 1
ATOM 1420 C CA . ILE A 1 187 ? 0.836 -8.367 -4.320 1.00 92.62 187 ILE A CA 1
ATOM 1421 C C . ILE A 1 187 ? 1.033 -9.794 -3.833 1.00 92.62 187 ILE A C 1
ATOM 1423 O O . ILE A 1 187 ? 0.176 -10.652 -4.049 1.00 92.62 187 ILE A O 1
ATOM 1427 N N . GLU A 1 188 ? 2.144 -10.045 -3.165 1.00 91.12 188 GLU A N 1
ATOM 1428 C CA . GLU A 1 188 ? 2.496 -11.335 -2.587 1.00 91.12 188 GLU A CA 1
ATOM 1429 C C . GLU A 1 188 ? 2.481 -11.246 -1.064 1.00 91.12 188 GLU A C 1
ATOM 1431 O O . GLU A 1 188 ? 2.794 -10.202 -0.484 1.00 91.12 188 GLU A O 1
ATOM 1436 N N . ASN A 1 189 ? 2.150 -12.360 -0.408 1.00 88.38 189 ASN A N 1
ATOM 1437 C CA . ASN A 1 189 ? 2.232 -12.491 1.050 1.00 88.38 189 ASN A CA 1
ATOM 1438 C C . ASN A 1 189 ? 1.494 -11.380 1.825 1.00 88.38 189 ASN A C 1
ATOM 1440 O O . ASN A 1 189 ? 1.901 -11.025 2.929 1.00 88.38 189 ASN A O 1
ATOM 1444 N N . LEU A 1 190 ? 0.418 -10.821 1.254 1.00 89.50 190 LEU A N 1
ATOM 1445 C CA . LEU A 1 190 ? -0.382 -9.797 1.919 1.00 89.50 190 LEU A CA 1
ATOM 1446 C C . LEU A 1 190 ? -1.031 -10.391 3.169 1.00 89.50 190 LEU A C 1
ATOM 1448 O O . LEU A 1 190 ? -1.872 -11.281 3.058 1.00 89.50 190 LEU A O 1
ATOM 1452 N N . ALA A 1 191 ? -0.705 -9.866 4.345 1.00 86.44 191 ALA A N 1
ATOM 1453 C CA . ALA A 1 191 ? -1.322 -10.245 5.611 1.00 86.44 191 ALA A CA 1
ATOM 1454 C C . ALA A 1 191 ? -1.726 -9.013 6.427 1.00 86.44 191 ALA A C 1
ATOM 1456 O O . ALA A 1 191 ? -1.047 -7.992 6.409 1.00 86.44 191 ALA A O 1
ATOM 1457 N N . VAL A 1 192 ? -2.848 -9.140 7.130 1.00 85.06 192 VAL A N 1
ATOM 1458 C CA . VAL A 1 192 ? -3.430 -8.148 8.022 1.00 85.06 192 VAL A CA 1
ATOM 1459 C C . VAL A 1 192 ? -3.750 -8.908 9.291 1.00 85.06 192 VAL A C 1
ATOM 1461 O O . VAL A 1 192 ? -4.478 -9.903 9.255 1.00 85.06 192 VAL A O 1
ATOM 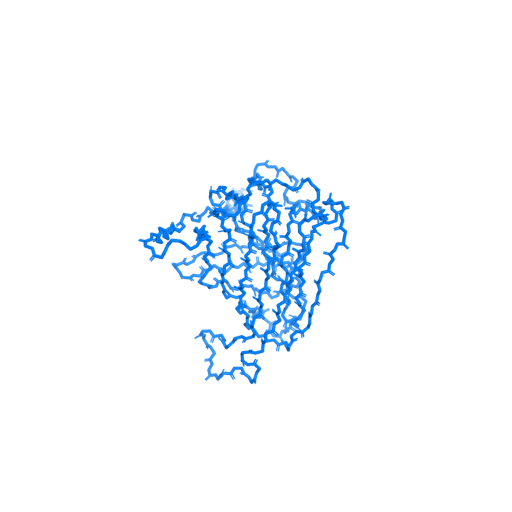1464 N N . PHE A 1 193 ? -3.190 -8.480 10.409 1.00 82.12 193 PHE A N 1
ATOM 1465 C CA . PHE A 1 193 ? -3.443 -9.130 11.683 1.00 82.12 193 PHE A CA 1
ATOM 1466 C C . PHE A 1 193 ? -3.393 -8.136 12.830 1.00 82.12 193 PHE A C 1
ATOM 1468 O O . PHE A 1 193 ? -2.603 -7.188 12.845 1.00 82.12 193 PHE A O 1
ATOM 1475 N N . ASN A 1 194 ? -4.212 -8.428 13.833 1.00 78.69 194 ASN A N 1
ATOM 1476 C CA . ASN A 1 194 ? -4.149 -7.759 15.114 1.00 78.69 194 ASN A CA 1
ATOM 1477 C C . ASN A 1 194 ? -3.025 -8.398 15.927 1.00 78.69 194 ASN A C 1
ATOM 1479 O O . ASN A 1 194 ? -3.121 -9.573 16.287 1.00 78.69 194 ASN A O 1
ATOM 1483 N N . SER A 1 195 ? -1.952 -7.658 16.198 1.00 68.88 195 SER A N 1
ATOM 1484 C CA . SER A 1 195 ? -1.010 -8.076 17.233 1.00 68.88 195 SER A CA 1
ATOM 1485 C C . SER A 1 195 ? -1.486 -7.505 18.559 1.00 68.88 195 SER A C 1
ATOM 1487 O O . SER A 1 195 ? -1.673 -6.296 18.699 1.00 68.88 195 SER A O 1
ATOM 1489 N N . GLU A 1 196 ? -1.720 -8.377 19.537 1.00 61.66 196 GLU A N 1
ATOM 1490 C CA . GLU A 1 196 ? -1.798 -7.921 20.920 1.00 61.66 196 GLU A CA 1
ATOM 1491 C C . GLU A 1 196 ? -0.431 -7.323 21.277 1.00 61.66 196 GLU A C 1
ATOM 1493 O O . GLU A 1 196 ? 0.609 -7.885 20.909 1.00 61.66 196 GLU A O 1
ATOM 1498 N N . ALA A 1 197 ? -0.416 -6.170 21.943 1.00 50.28 197 ALA A N 1
ATOM 1499 C CA . ALA A 1 197 ? 0.817 -5.563 22.433 1.00 50.28 197 ALA A CA 1
ATOM 1500 C C . ALA A 1 197 ? 1.477 -6.507 23.466 1.00 50.28 197 ALA A C 1
ATOM 1502 O O . ALA A 1 197 ? 1.161 -6.464 24.647 1.00 50.28 197 ALA A O 1
ATOM 1503 N N . GLU A 1 198 ? 2.348 -7.399 22.982 1.00 42.53 198 GLU A N 1
ATOM 1504 C CA . GLU A 1 198 ? 3.111 -8.417 23.721 1.00 42.53 198 GLU A CA 1
ATOM 1505 C C . GLU A 1 198 ? 2.325 -9.230 24.780 1.00 42.53 198 GLU A C 1
ATOM 1507 O O . GLU A 1 198 ? 2.538 -9.084 25.983 1.00 42.53 198 GLU A O 1
ATOM 1512 N N . ASP A 1 199 ? 1.538 -10.221 24.337 1.00 41.38 199 ASP A N 1
ATOM 1513 C CA . ASP A 1 199 ? 1.487 -11.526 25.023 1.00 41.38 199 ASP A CA 1
ATOM 1514 C C . ASP A 1 199 ? 2.051 -12.605 24.068 1.00 41.38 199 ASP A C 1
ATOM 1516 O O . ASP A 1 199 ? 1.397 -12.975 23.087 1.00 41.38 199 ASP A O 1
ATOM 1520 N N . PRO A 1 200 ? 3.281 -13.118 24.282 1.00 40.84 200 PRO A N 1
ATOM 1521 C CA . PRO A 1 200 ? 3.997 -13.990 23.337 1.00 40.84 200 PRO A CA 1
ATOM 1522 C C . PRO A 1 200 ? 3.383 -15.397 23.147 1.00 40.84 200 PRO A C 1
ATOM 1524 O O . PRO A 1 200 ? 4.039 -16.291 22.610 1.00 40.84 200 PRO A O 1
ATOM 1527 N N . GLY A 1 201 ? 2.147 -15.633 23.598 1.00 40.97 201 GLY A N 1
ATOM 1528 C CA . GLY A 1 201 ? 1.518 -16.954 23.649 1.00 40.97 201 GLY A CA 1
ATOM 1529 C C . GLY A 1 201 ? 0.334 -17.205 22.709 1.00 40.97 201 GLY A C 1
ATOM 1530 O O . GLY A 1 201 ? -0.104 -18.356 22.632 1.00 40.97 201 GLY A O 1
ATOM 1531 N N . ARG A 1 202 ? -0.226 -16.196 22.021 1.00 40.31 202 ARG A N 1
ATOM 1532 C CA . ARG A 1 202 ? -1.493 -16.359 21.271 1.00 40.31 202 ARG A CA 1
ATOM 1533 C C . ARG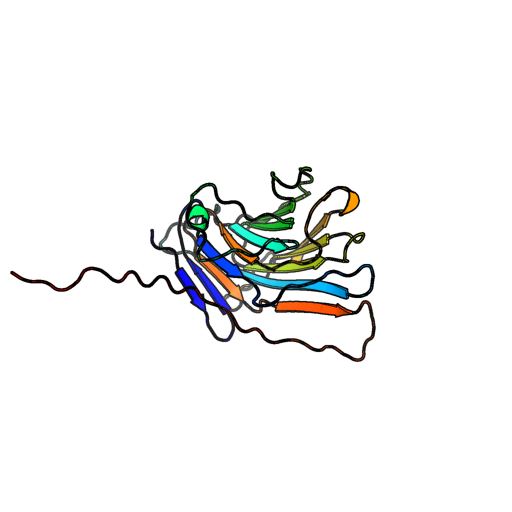 A 1 202 ? -1.562 -15.571 19.959 1.00 40.31 202 ARG A C 1
ATOM 1535 O O . ARG A 1 202 ? -2.394 -14.695 19.780 1.00 40.31 202 ARG A O 1
ATOM 1542 N N . GLY A 1 203 ? -0.744 -15.949 18.981 1.00 37.88 203 GLY A N 1
ATOM 1543 C CA . GLY A 1 203 ? -0.964 -15.527 17.595 1.00 37.88 203 GLY A CA 1
ATOM 1544 C C . GLY A 1 203 ? -2.105 -16.324 16.954 1.00 37.88 203 GLY A C 1
ATOM 1545 O O . GLY A 1 203 ? -1.874 -17.418 16.443 1.00 37.88 203 GLY A O 1
ATOM 1546 N N . HIS A 1 204 ? -3.332 -15.801 16.966 1.00 40.34 204 HIS A N 1
ATOM 1547 C CA . HIS A 1 204 ? -4.385 -16.270 16.060 1.00 40.34 204 HIS A CA 1
ATOM 1548 C C . HIS A 1 204 ? -4.245 -15.531 14.725 1.00 40.34 204 HIS A C 1
ATOM 1550 O O . HIS A 1 204 ? -4.854 -14.490 14.512 1.00 40.34 204 HIS A O 1
ATOM 1556 N N . GLY A 1 205 ? -3.420 -16.067 13.822 1.00 36.84 205 GLY A N 1
ATOM 1557 C CA . GLY A 1 205 ? -3.411 -15.625 12.429 1.00 36.84 205 GLY A CA 1
ATOM 1558 C C . GLY A 1 205 ? -4.723 -16.032 11.759 1.00 36.84 205 GLY A C 1
ATOM 1559 O O . GLY A 1 205 ? -5.015 -17.226 11.657 1.00 36.84 205 GLY A O 1
ATOM 1560 N N . ILE A 1 206 ? -5.526 -15.058 11.334 1.00 42.62 206 ILE A N 1
ATOM 1561 C CA . ILE A 1 206 ? -6.729 -15.310 10.538 1.00 42.62 206 ILE A CA 1
ATOM 1562 C C . ILE A 1 206 ? -6.335 -15.242 9.062 1.00 42.62 206 ILE A C 1
ATOM 1564 O O . ILE A 1 206 ? -5.811 -14.246 8.576 1.00 42.62 206 ILE A O 1
ATOM 1568 N N . MET A 1 207 ? -6.563 -16.352 8.366 1.00 36.88 207 MET A N 1
ATOM 1569 C CA . MET A 1 207 ? -6.381 -16.513 6.927 1.00 36.88 207 MET A CA 1
ATOM 1570 C C . MET A 1 207 ? -7.616 -15.954 6.203 1.00 36.88 207 MET A C 1
ATOM 1572 O O . MET A 1 207 ? -8.748 -16.261 6.578 1.00 36.88 207 MET A O 1
ATOM 1576 N N . TYR A 1 208 ? -7.406 -15.123 5.182 1.00 44.53 208 TYR A N 1
ATOM 1577 C CA . TYR A 1 208 ? -8.469 -14.377 4.505 1.00 44.53 208 TYR A CA 1
ATOM 1578 C C . TYR A 1 208 ? -9.529 -15.242 3.821 1.00 44.53 208 TYR A C 1
ATOM 1580 O O . TYR A 1 208 ? -9.252 -16.283 3.229 1.00 44.53 208 TYR A O 1
ATOM 1588 N N . THR A 1 209 ? -10.745 -14.696 3.776 1.00 30.33 209 THR A N 1
ATOM 1589 C CA . THR A 1 209 ? -11.641 -14.841 2.623 1.00 30.33 209 THR A CA 1
ATOM 1590 C C . THR A 1 209 ? -11.525 -13.556 1.811 1.00 30.33 209 THR A C 1
ATOM 1592 O O . THR A 1 209 ? -11.863 -12.492 2.321 1.00 30.33 209 THR A O 1
ATOM 1595 N N . ILE A 1 210 ? -11.042 -13.648 0.574 1.00 35.50 210 ILE A N 1
ATOM 1596 C CA . ILE A 1 210 ? -10.941 -12.501 -0.328 1.00 35.50 210 ILE A CA 1
ATOM 1597 C C . ILE A 1 210 ? -12.264 -12.383 -1.094 1.00 35.50 210 ILE A C 1
ATOM 1599 O O . ILE A 1 210 ? -12.644 -13.297 -1.828 1.00 35.50 210 ILE A O 1
ATOM 1603 N N . SER A 1 211 ? -12.983 -11.278 -0.910 1.00 29.11 211 SER A N 1
ATOM 1604 C CA . SER A 1 211 ? -14.177 -10.963 -1.699 1.00 29.11 211 SER A CA 1
ATOM 1605 C C . SER A 1 211 ? -13.741 -10.300 -3.008 1.00 29.11 211 SER A C 1
ATOM 1607 O O . SER A 1 211 ? -13.259 -9.173 -2.997 1.00 29.11 211 SER A O 1
ATOM 1609 N N . VAL A 1 212 ? -13.884 -10.997 -4.140 1.00 33.31 212 VAL A N 1
ATOM 1610 C CA . VAL A 1 212 ? -13.655 -10.425 -5.481 1.00 33.31 212 VAL A CA 1
ATOM 1611 C C . VAL A 1 212 ? -14.983 -9.991 -6.066 1.00 33.31 212 VAL A C 1
ATOM 1613 O O . VAL A 1 212 ? -15.849 -10.835 -6.310 1.00 33.31 212 VAL A O 1
ATOM 1616 N N . LEU A 1 213 ? -15.118 -8.706 -6.385 1.00 34.72 213 LEU A N 1
ATOM 1617 C CA . LEU A 1 213 ? -16.134 -8.278 -7.337 1.00 34.72 213 LEU A CA 1
ATOM 1618 C C . LEU A 1 213 ? -15.596 -8.527 -8.754 1.00 34.72 213 LEU A C 1
ATOM 1620 O O . LEU A 1 213 ? -14.794 -7.764 -9.291 1.00 3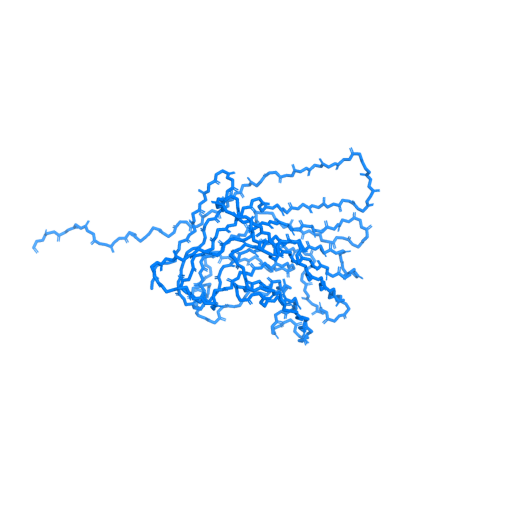4.72 213 LEU A O 1
ATOM 1624 N N . LEU A 1 214 ? -15.999 -9.650 -9.350 1.00 27.11 214 LEU A N 1
ATOM 1625 C CA . LEU A 1 214 ? -15.698 -9.970 -10.744 1.00 27.11 214 LEU A CA 1
ATOM 1626 C C . LEU A 1 214 ? -16.504 -9.039 -11.660 1.00 27.11 214 LEU A C 1
ATOM 1628 O O . LEU A 1 214 ? -17.721 -9.185 -11.786 1.00 27.11 214 LEU A O 1
ATOM 1632 N N . LEU A 1 215 ? -15.817 -8.135 -12.362 1.00 32.78 215 LEU A N 1
ATOM 1633 C CA . LEU A 1 215 ? -16.364 -7.479 -13.550 1.00 32.78 215 LEU A CA 1
ATOM 1634 C C . LEU A 1 215 ? -16.627 -8.545 -14.626 1.00 32.78 215 LEU A C 1
ATOM 1636 O O . LEU A 1 215 ? -15.752 -8.898 -15.414 1.00 32.78 215 LEU A O 1
ATOM 1640 N N . SER A 1 216 ? -17.854 -9.063 -14.671 1.00 26.84 216 SER A N 1
ATOM 1641 C CA . SER A 1 216 ? -18.377 -9.739 -15.856 1.00 26.84 216 SER A CA 1
ATOM 1642 C C . SER A 1 216 ? -19.153 -8.719 -16.683 1.00 26.84 216 SER A C 1
ATOM 1644 O O . SER A 1 216 ? -20.293 -8.377 -16.384 1.00 26.84 216 SER A O 1
ATOM 1646 N N . ILE A 1 217 ? -18.531 -8.214 -17.750 1.00 31.47 217 ILE A N 1
ATOM 1647 C CA . ILE A 1 217 ? -19.279 -7.534 -18.810 1.00 31.47 217 ILE A CA 1
ATOM 1648 C C . ILE A 1 217 ? -20.025 -8.629 -19.581 1.00 31.47 217 ILE A C 1
ATOM 1650 O O . ILE A 1 217 ? -19.495 -9.244 -20.506 1.00 31.47 217 ILE A O 1
ATOM 1654 N N . LEU A 1 218 ? -21.262 -8.906 -19.172 1.00 29.91 218 LEU A N 1
ATOM 1655 C CA . LEU A 1 218 ? -22.244 -9.562 -20.028 1.00 29.91 218 LEU A CA 1
ATOM 1656 C C . LEU A 1 218 ? -22.814 -8.525 -21.003 1.00 29.91 218 LEU A C 1
ATOM 1658 O O . LEU A 1 218 ? -23.443 -7.555 -20.593 1.00 29.91 218 LEU A O 1
ATOM 1662 N N . GLY A 1 219 ? -22.630 -8.782 -22.300 1.00 28.28 219 GLY A N 1
ATOM 1663 C CA . GLY A 1 219 ? -23.316 -8.101 -23.401 1.00 28.28 219 GLY A CA 1
ATOM 1664 C C . GLY A 1 219 ? -22.329 -7.479 -24.388 1.00 28.28 219 GLY A C 1
ATOM 1665 O O . GLY A 1 219 ? -21.931 -6.334 -24.246 1.00 28.28 219 GLY A O 1
ATOM 1666 N N . SER A 1 220 ? -21.920 -8.143 -25.466 1.00 30.78 220 SER A N 1
ATOM 1667 C CA . SER A 1 220 ? -22.849 -8.555 -26.519 1.00 30.78 220 SER A CA 1
ATOM 1668 C C . SER A 1 220 ? -22.149 -9.455 -27.546 1.00 30.78 220 SER A C 1
ATOM 1670 O O . SER A 1 220 ? -21.476 -8.984 -28.456 1.00 30.78 220 SER A O 1
ATOM 1672 N N . ILE A 1 221 ? -22.358 -10.770 -27.441 1.00 34.47 221 ILE A N 1
ATOM 1673 C CA . ILE A 1 221 ? -22.246 -11.688 -28.581 1.00 34.47 221 ILE A CA 1
ATOM 1674 C C . ILE A 1 221 ? -23.458 -12.624 -28.520 1.00 34.47 221 ILE A C 1
ATOM 1676 O O . ILE A 1 221 ? -23.503 -13.518 -27.685 1.00 34.47 221 ILE A O 1
ATOM 1680 N N . PHE A 1 222 ? -24.446 -12.330 -29.373 1.00 33.38 222 PHE A N 1
ATOM 1681 C CA . PHE A 1 222 ? -25.368 -13.213 -30.111 1.00 33.38 222 PHE A CA 1
ATOM 1682 C C . PHE A 1 222 ? -26.763 -12.596 -30.254 1.00 33.38 222 PHE A C 1
ATOM 1684 O O . PHE A 1 222 ? -27.480 -12.375 -29.284 1.00 33.38 222 PHE A O 1
ATOM 1691 N N . GLY A 1 223 ? -27.147 -12.376 -31.511 1.00 28.84 223 GLY A N 1
ATOM 1692 C CA . GLY A 1 223 ? -28.481 -11.947 -31.907 1.00 28.84 223 GLY A CA 1
ATOM 1693 C C . GLY A 1 223 ? -28.548 -11.575 -33.383 1.00 28.84 223 GLY A C 1
ATOM 1694 O O . GLY A 1 223 ? -28.822 -10.432 -33.713 1.00 28.84 223 GLY A O 1
ATOM 1695 N N . THR A 1 224 ? -28.256 -12.526 -34.271 1.00 37.75 224 THR A N 1
ATOM 1696 C CA . THR A 1 224 ? -28.619 -12.453 -35.692 1.00 37.75 224 THR A CA 1
ATOM 1697 C C . THR A 1 224 ? -30.116 -12.207 -35.861 1.00 37.75 224 THR A C 1
ATOM 1699 O O . THR A 1 224 ? -30.913 -13.037 -35.416 1.00 37.75 224 THR A O 1
ATOM 1702 N N . GLN A 1 225 ? -30.464 -11.141 -36.579 1.00 35.62 225 GLN A N 1
ATOM 1703 C CA . GLN A 1 225 ? -31.379 -11.164 -37.725 1.00 35.62 225 GLN A CA 1
ATOM 1704 C C . GLN A 1 225 ? -31.048 -10.003 -38.662 1.00 35.62 225 GLN A C 1
ATOM 1706 O O . GLN A 1 225 ? -30.806 -8.891 -38.146 1.00 35.62 225 GLN A O 1
#